Protein AF-A0A8T5NUW4-F1 (afdb_monomer_lite)

Foldseek 3Di:
DDDDDPDPPPVVVCCVQFNDFDFDQKDFQLQVSLQQDPPPPHGLPPCRSRRMDGDDPRKIFQLQVRQNQALAVPDPHGNPQCNRRRMDHDDPPKDFDPQCRLNQFNDPDSPTQGDPQVNRSRIDHPVPDPDPPVLDQQDDLLLLQLLQCLVVPQKDFLVSSCVSSVHDSVVSQVSLVVCVVSPQWDDPDPGMIGGDPVNSVVSVVVLVVLLVPQDPVLLLLLVVLVVPQKAALVVSCVVVVHPDSVVSVVSLVVCVVSVQWDQDPVNIIGGDPSVVVSNVD

pLDDT: mean 89.17, std 13.22, range [38.91, 98.12]

Secondary structure (DSSP, 8-state):
-------SSHHHHHHHHH-PPB--SEEE-TTTTTSSBSSTTSB-TTTTTSSEEE--SSEEE-TTTTT--BSSTT-SSBPTTTTTSSEEE--SSEEE-TTTTTSSBSSSSTTPPBPTTTTTSSEEESSS-SS----PPP-THHHHHHHHHHHTTSEEEHHHHHHHTT--HHHHHHHHHHHHHHTSEEE-SSSEEEE-HHHHHHHHHHHHHHHTT--HHHHHHHHHHHTTSEE-HHHHHHHHT-S-HHHHHHHHHHHHHTTSEEE-TTS-EEE-HHHHHHH--

Radius of gyration: 29.83 Å; chains: 1; bounding box: 65×56×80 Å

Sequence (281 aa):
MLKNSSDTGKGKVLEEVIGKIIREDFYNCGFCNGTGQRPLGSVCPVCKGKGQISINPPAVRCAFCKGRGEAQPRSLITCRVCKGKGVVSIIEPIKLCPECGGRGHISSGSESPPCKRCKGKGVVTAEEREDRRFIPDPSGSERDVAQVIYQLGVEASVAEISPRARMSTAYTEYVCKSMADKGYLEKVGRTIYALTPECEKAMEQKEIGDLERASPEEKEVLEIIRSSAEMTPKEIARRIGIRDVNYINKICKSMGKEDLVDVLLSGKIVITPKGEKALEK

Structure (mmCIF, N/CA/C/O backbone):
data_AF-A0A8T5NUW4-F1
#
_entry.id   AF-A0A8T5NUW4-F1
#
loop_
_atom_site.group_PDB
_atom_site.id
_atom_site.type_symbol
_atom_site.label_atom_id
_atom_site.label_alt_id
_atom_site.label_comp_id
_atom_site.label_asym_id
_atom_site.label_entity_id
_atom_site.label_seq_id
_atom_site.pdbx_PDB_ins_code
_atom_site.Cartn_x
_atom_site.Cartn_y
_atom_site.Cartn_z
_atom_site.occupancy
_atom_site.B_iso_or_equiv
_atom_site.auth_seq_id
_atom_site.auth_comp_id
_atom_site.auth_asym_id
_atom_site.auth_atom_id
_atom_site.pdbx_PDB_model_num
ATOM 1 N N . MET A 1 1 ? -10.116 -41.939 -21.614 1.00 42.50 1 MET A N 1
ATOM 2 C CA . MET A 1 1 ? -9.049 -41.029 -21.141 1.00 42.50 1 MET A CA 1
ATOM 3 C C . MET A 1 1 ? -8.709 -40.052 -22.260 1.00 42.50 1 MET A C 1
ATOM 5 O O . MET A 1 1 ? -7.968 -40.412 -23.163 1.00 42.50 1 MET A O 1
ATOM 9 N N . LEU A 1 2 ? -9.309 -38.860 -22.256 1.00 38.91 2 LEU A N 1
ATOM 10 C CA . LEU A 1 2 ? -9.044 -37.806 -23.243 1.00 38.91 2 LEU A CA 1
ATOM 11 C C . LEU A 1 2 ? -8.044 -36.819 -22.628 1.00 38.91 2 LEU A C 1
ATOM 13 O O . LEU A 1 2 ? -8.331 -36.214 -21.599 1.00 38.91 2 LEU A O 1
ATOM 17 N N . LYS A 1 3 ? -6.846 -36.714 -23.212 1.00 43.12 3 LYS A N 1
ATOM 18 C CA . LYS A 1 3 ? -5.817 -35.750 -22.801 1.00 43.12 3 LYS A CA 1
ATOM 19 C C . LYS A 1 3 ? -6.077 -34.413 -23.500 1.00 43.12 3 LYS A C 1
ATOM 21 O O . LYS A 1 3 ? -5.955 -34.317 -24.721 1.00 43.12 3 LYS A O 1
ATOM 26 N N . ASN A 1 4 ? -6.418 -33.397 -22.711 1.00 39.19 4 ASN A N 1
ATOM 27 C CA . ASN A 1 4 ? -6.554 -32.011 -23.152 1.00 39.19 4 ASN A CA 1
ATOM 28 C C . ASN A 1 4 ? -5.212 -31.488 -23.681 1.00 39.19 4 ASN A C 1
ATOM 30 O O . ASN A 1 4 ? -4.222 -31.440 -22.955 1.00 39.19 4 ASN A O 1
ATOM 34 N N . SER A 1 5 ? -5.203 -31.108 -24.956 1.00 44.72 5 SER A N 1
ATOM 35 C CA . SER A 1 5 ? -4.051 -30.576 -25.684 1.00 44.72 5 SER A CA 1
ATOM 36 C C . SER A 1 5 ? -4.415 -29.180 -26.185 1.00 44.72 5 SER A C 1
ATOM 38 O O . SER A 1 5 ? -4.883 -29.030 -27.309 1.00 44.72 5 SER A O 1
ATOM 40 N N . SER A 1 6 ? -4.287 -28.155 -25.342 1.00 41.81 6 SER A N 1
ATOM 41 C CA . SER A 1 6 ? -4.676 -26.792 -25.728 1.00 41.81 6 SER A CA 1
ATOM 42 C C . SER A 1 6 ? -3.914 -25.711 -24.960 1.00 41.81 6 SER A C 1
ATOM 44 O O . SER A 1 6 ? -4.537 -24.863 -24.330 1.00 41.81 6 SER A O 1
ATOM 46 N N . ASP A 1 7 ? -2.575 -25.724 -24.996 1.00 48.50 7 ASP A N 1
ATOM 47 C CA . ASP A 1 7 ? -1.798 -24.580 -24.474 1.00 48.50 7 ASP A CA 1
ATOM 48 C C . ASP A 1 7 ? -0.443 -24.312 -25.167 1.00 48.50 7 ASP A C 1
ATOM 50 O O . ASP A 1 7 ? 0.439 -23.649 -24.633 1.00 48.50 7 ASP A O 1
ATOM 54 N N . THR A 1 8 ? -0.242 -24.792 -26.399 1.00 48.47 8 THR A N 1
ATOM 55 C CA . THR A 1 8 ? 1.025 -24.604 -27.145 1.00 48.47 8 THR A CA 1
ATOM 56 C C . THR A 1 8 ? 1.046 -23.383 -28.075 1.00 48.47 8 THR A C 1
ATOM 58 O O . THR A 1 8 ? 2.072 -23.096 -28.690 1.00 48.47 8 THR A O 1
ATOM 61 N N . GLY A 1 9 ? -0.054 -22.626 -28.177 1.00 49.62 9 GLY A N 1
ATOM 62 C CA . GLY A 1 9 ? -0.175 -21.495 -29.112 1.00 49.62 9 GLY A CA 1
ATOM 63 C C . GLY A 1 9 ? 0.298 -20.137 -28.576 1.00 49.62 9 GLY A C 1
ATOM 64 O O . GLY A 1 9 ? 0.780 -19.309 -29.345 1.00 49.62 9 GLY A O 1
ATOM 65 N N . LYS A 1 10 ? 0.195 -19.888 -27.263 1.00 51.62 10 LYS A N 1
ATOM 66 C CA . LYS A 1 10 ? 0.474 -18.558 -26.681 1.00 51.62 10 LYS A CA 1
ATOM 67 C C . LYS A 1 10 ? 1.966 -18.265 -26.485 1.00 51.62 10 LYS A C 1
ATOM 69 O O . LYS A 1 10 ? 2.364 -17.106 -26.561 1.00 51.62 10 LYS A O 1
ATOM 74 N N . GLY A 1 11 ? 2.795 -19.294 -26.287 1.00 51.88 11 GLY A N 1
ATOM 75 C CA . GLY A 1 11 ? 4.238 -19.133 -26.053 1.00 51.88 11 GLY A CA 1
ATOM 76 C C . GLY A 1 11 ? 5.003 -18.560 -27.253 1.00 51.88 11 GLY A C 1
ATOM 77 O O . GLY A 1 11 ? 5.848 -17.688 -27.077 1.00 51.88 11 GLY A O 1
ATOM 78 N N . LYS A 1 12 ? 4.653 -18.973 -28.480 1.00 55.59 12 LYS A N 1
ATOM 79 C CA . LYS A 1 12 ? 5.358 -18.542 -29.704 1.00 55.59 12 LYS A CA 1
ATOM 80 C C . LYS A 1 12 ? 5.162 -17.058 -30.030 1.00 55.59 12 LYS A C 1
ATOM 82 O O . LYS A 1 12 ? 6.108 -16.385 -30.421 1.00 55.59 12 LYS A O 1
ATOM 87 N N . VAL A 1 13 ? 3.960 -16.524 -29.803 1.00 57.78 13 VAL A N 1
ATOM 88 C CA . VAL A 1 13 ? 3.652 -15.103 -30.062 1.00 57.78 13 VAL A CA 1
ATOM 89 C C . VAL A 1 13 ? 4.417 -14.182 -29.101 1.00 57.78 13 VAL A C 1
ATOM 91 O O . VAL A 1 13 ? 4.823 -13.081 -29.470 1.00 57.78 13 VAL A O 1
ATOM 94 N N . LEU A 1 14 ? 4.645 -14.630 -27.862 1.00 57.91 14 LEU A N 1
ATOM 95 C CA . LEU A 1 14 ? 5.364 -13.851 -26.853 1.00 57.91 14 LEU A CA 1
ATOM 96 C C . LEU A 1 14 ? 6.851 -13.677 -27.219 1.00 57.91 14 LEU A C 1
ATOM 98 O O . LEU A 1 14 ? 7.393 -12.576 -27.090 1.00 57.91 14 LEU A O 1
ATOM 102 N N . GLU A 1 15 ? 7.486 -14.745 -27.712 1.00 60.69 15 GLU A N 1
ATOM 103 C CA . GLU A 1 15 ? 8.893 -14.735 -28.134 1.00 60.69 15 GLU A CA 1
ATOM 104 C C . GLU A 1 15 ? 9.138 -13.844 -29.357 1.00 60.69 15 GLU A C 1
ATOM 106 O O . GLU A 1 15 ? 10.151 -13.142 -29.404 1.00 60.69 15 GLU A O 1
ATOM 111 N N . GLU A 1 16 ? 8.210 -13.811 -30.316 1.00 59.31 16 GLU A N 1
ATOM 112 C CA . GLU A 1 16 ? 8.343 -12.982 -31.521 1.00 59.31 16 GLU A CA 1
ATOM 113 C C . GLU A 1 16 ? 8.216 -11.478 -31.229 1.00 59.31 16 GLU A C 1
ATOM 115 O O . GLU A 1 16 ? 8.922 -10.666 -31.830 1.00 59.31 16 GLU A O 1
ATOM 120 N N . VAL A 1 17 ? 7.350 -11.085 -30.286 1.00 60.62 17 VAL A N 1
ATOM 121 C CA . VAL A 1 17 ? 7.048 -9.664 -30.024 1.00 60.62 17 VAL A CA 1
ATOM 122 C C . VAL A 1 17 ? 8.026 -9.021 -29.033 1.00 60.62 17 VAL A C 1
ATOM 124 O O . VAL A 1 17 ? 8.407 -7.862 -29.208 1.00 60.62 17 VAL A O 1
ATOM 127 N N . ILE A 1 18 ? 8.440 -9.742 -27.988 1.00 63.38 18 ILE A N 1
ATOM 128 C CA . ILE A 1 18 ? 9.289 -9.199 -26.905 1.00 63.38 18 ILE A CA 1
ATOM 129 C C . ILE A 1 18 ? 10.759 -9.613 -27.074 1.00 63.38 18 ILE A C 1
ATOM 131 O O . ILE A 1 18 ? 11.667 -8.969 -26.536 1.00 63.38 18 ILE A O 1
ATOM 135 N N . GLY A 1 19 ? 11.012 -10.639 -27.889 1.00 67.25 19 GLY A N 1
ATOM 136 C CA . GLY A 1 19 ? 12.300 -11.305 -27.980 1.00 67.25 19 GLY A CA 1
ATOM 137 C C . GLY A 1 19 ? 12.499 -12.325 -26.858 1.00 67.25 19 GLY A C 1
ATOM 138 O O . GLY A 1 19 ? 11.815 -12.313 -25.835 1.00 67.25 19 GLY A O 1
ATOM 139 N N . LYS A 1 20 ? 13.479 -13.208 -27.063 1.00 81.00 20 LYS A N 1
ATOM 140 C CA . LYS A 1 20 ? 13.916 -14.225 -26.099 1.00 81.00 20 LYS A CA 1
ATOM 141 C C . LYS A 1 20 ? 14.257 -13.590 -24.742 1.00 81.00 20 LYS A C 1
ATOM 143 O O . LYS A 1 20 ? 14.943 -12.565 -24.702 1.00 81.00 20 LYS A O 1
ATOM 148 N N . ILE A 1 21 ? 13.806 -14.208 -23.647 1.00 90.25 21 ILE A N 1
ATOM 149 C CA . ILE A 1 21 ? 14.222 -13.837 -22.286 1.00 90.25 21 ILE A CA 1
ATOM 150 C C . ILE A 1 21 ? 15.725 -14.101 -22.161 1.00 90.25 21 ILE A C 1
ATOM 152 O O . ILE A 1 21 ? 16.205 -15.200 -22.437 1.00 90.25 21 ILE A O 1
ATOM 156 N N . ILE A 1 22 ? 16.455 -13.067 -21.767 1.00 93.62 22 ILE A N 1
ATOM 157 C CA . ILE A 1 22 ? 17.903 -13.058 -21.578 1.00 93.62 22 ILE A CA 1
ATOM 158 C C . ILE A 1 22 ? 18.162 -13.477 -20.133 1.00 93.62 22 ILE A C 1
ATOM 160 O O . ILE A 1 22 ? 17.622 -12.870 -19.200 1.00 93.62 22 ILE A O 1
ATOM 164 N N . ARG A 1 23 ? 18.954 -14.533 -19.958 1.00 95.25 23 ARG A N 1
ATOM 165 C CA . ARG A 1 23 ? 19.299 -15.105 -18.643 1.00 95.25 23 ARG A CA 1
ATOM 166 C C . ARG A 1 23 ? 20.776 -14.933 -18.297 1.00 95.25 23 ARG A C 1
ATOM 168 O O . ARG A 1 23 ? 21.205 -15.350 -17.232 1.00 95.25 23 ARG A O 1
ATOM 175 N N . GLU A 1 24 ? 21.535 -14.320 -19.193 1.00 94.50 24 GLU A N 1
ATOM 176 C CA . GLU A 1 24 ? 22.949 -14.032 -19.040 1.00 94.50 24 GLU A CA 1
ATOM 177 C C . GLU A 1 24 ? 23.175 -12.776 -18.179 1.00 94.50 24 GLU A C 1
ATOM 179 O O . GLU A 1 24 ? 22.419 -11.808 -18.267 1.00 94.50 24 GLU A O 1
ATOM 184 N N . ASP A 1 25 ? 24.259 -12.756 -17.401 1.00 96.38 25 ASP A N 1
ATOM 185 C CA . ASP A 1 25 ? 24.645 -11.600 -16.569 1.00 96.38 25 ASP A CA 1
ATOM 186 C C . ASP A 1 25 ? 25.256 -10.449 -17.380 1.00 96.38 25 ASP A C 1
ATOM 188 O O . ASP A 1 25 ? 25.367 -9.313 -16.906 1.00 96.38 25 ASP A O 1
ATOM 192 N N . PHE A 1 26 ? 25.662 -10.733 -18.619 1.00 96.62 26 PHE A N 1
ATOM 193 C CA . PHE A 1 26 ? 26.303 -9.783 -19.517 1.00 96.62 26 PHE A CA 1
ATOM 194 C C . PHE A 1 26 ? 25.550 -9.685 -20.836 1.00 96.62 26 PHE A C 1
ATOM 196 O O . PHE A 1 26 ? 25.143 -10.683 -21.427 1.00 96.62 26 PHE A O 1
ATOM 203 N N . TYR A 1 27 ? 25.405 -8.457 -21.325 1.00 96.50 27 TYR A N 1
ATOM 204 C CA . TYR A 1 27 ? 24.761 -8.178 -22.601 1.00 96.50 27 TYR A CA 1
ATOM 205 C C . TYR A 1 27 ? 25.563 -7.146 -23.391 1.00 96.50 27 TYR A C 1
ATOM 207 O O . TYR A 1 27 ? 26.166 -6.231 -22.821 1.00 96.50 27 TYR A O 1
ATOM 215 N N . ASN A 1 28 ? 25.563 -7.265 -24.719 1.00 97.75 28 ASN A N 1
ATOM 216 C CA . ASN A 1 28 ? 26.196 -6.271 -25.581 1.00 97.75 28 ASN A CA 1
ATOM 217 C C . ASN A 1 28 ? 25.492 -4.922 -25.407 1.00 97.75 28 ASN A C 1
ATOM 219 O O . ASN A 1 28 ? 24.270 -4.825 -25.500 1.00 97.75 28 ASN A O 1
ATOM 223 N N . CYS A 1 29 ? 26.257 -3.863 -25.155 1.00 97.94 29 CYS A N 1
ATOM 224 C CA . CYS A 1 29 ? 25.710 -2.532 -24.934 1.00 97.94 29 CYS A CA 1
ATOM 225 C C . CYS A 1 29 ? 24.895 -2.094 -26.155 1.00 97.94 29 CYS A C 1
ATOM 227 O O . CYS A 1 29 ? 25.469 -1.867 -27.219 1.00 97.94 29 CYS A O 1
ATOM 229 N N . GLY A 1 30 ? 23.576 -1.941 -25.999 1.00 96.62 30 GLY A N 1
ATOM 230 C CA . GLY A 1 30 ? 22.698 -1.553 -27.104 1.00 96.62 30 GLY A CA 1
ATOM 231 C C . GLY A 1 30 ? 23.094 -0.213 -27.721 1.00 96.62 30 GLY A C 1
ATOM 232 O O . GLY A 1 30 ? 23.079 -0.069 -28.935 1.00 96.62 30 GLY A O 1
ATOM 233 N N . PHE A 1 31 ? 23.537 0.750 -26.904 1.00 97.31 31 PHE A N 1
ATOM 234 C CA . PHE A 1 31 ? 23.911 2.071 -27.401 1.00 97.31 31 PHE A CA 1
ATOM 235 C C . PHE A 1 31 ? 25.109 2.025 -28.355 1.00 97.31 31 PHE A C 1
ATOM 237 O O . PHE A 1 31 ? 25.034 2.640 -29.403 1.00 97.31 31 PHE A O 1
ATOM 244 N N . CYS A 1 32 ? 26.192 1.296 -28.068 1.00 96.75 32 CYS A N 1
ATOM 245 C CA . CYS A 1 32 ? 27.331 1.176 -28.998 1.00 96.75 32 CYS A CA 1
ATOM 246 C C . CYS A 1 32 ? 27.323 -0.112 -29.833 1.00 96.75 32 CYS A C 1
ATOM 248 O O . CYS A 1 32 ? 28.278 -0.369 -30.553 1.00 96.75 32 CYS A O 1
ATOM 250 N N . ASN A 1 33 ? 26.274 -0.933 -29.742 1.00 95.44 33 ASN A N 1
ATOM 251 C CA . ASN A 1 33 ? 26.190 -2.252 -30.376 1.00 95.44 33 ASN A CA 1
ATOM 252 C C . ASN A 1 33 ? 27.415 -3.151 -30.112 1.00 95.44 33 ASN A C 1
ATOM 254 O O . ASN A 1 33 ? 27.831 -3.903 -30.987 1.00 95.44 33 ASN A O 1
ATOM 258 N N . GLY A 1 34 ? 28.021 -3.069 -28.926 1.00 96.81 34 GLY A N 1
ATOM 259 C CA . GLY A 1 34 ? 29.193 -3.886 -28.593 1.00 96.81 34 GLY A CA 1
ATOM 260 C C . GLY A 1 34 ? 30.556 -3.292 -28.957 1.00 96.81 34 GLY A C 1
ATOM 261 O O . GLY A 1 34 ? 31.562 -3.812 -28.491 1.00 96.81 34 GLY A O 1
ATOM 262 N N . THR A 1 35 ? 30.632 -2.192 -29.713 1.00 97.00 35 THR A N 1
ATOM 263 C CA . THR A 1 35 ? 31.927 -1.646 -30.179 1.00 97.00 35 THR A CA 1
ATOM 264 C C . THR A 1 35 ? 32.742 -0.960 -29.083 1.00 97.00 35 THR A C 1
ATOM 266 O O . THR A 1 35 ? 33.923 -0.682 -29.260 1.00 97.00 35 THR A O 1
ATOM 269 N N . GLY A 1 36 ? 32.099 -0.593 -27.971 1.00 97.12 36 GLY A N 1
ATOM 270 C CA . GLY A 1 36 ? 32.717 0.211 -26.917 1.00 97.12 36 GLY A CA 1
ATOM 271 C C . GLY A 1 36 ? 32.860 1.700 -27.256 1.00 97.12 36 GLY A C 1
ATOM 272 O O . GLY A 1 36 ? 33.174 2.482 -26.359 1.00 97.12 36 GLY A O 1
ATOM 273 N N . GLN A 1 37 ? 32.549 2.132 -28.482 1.00 96.69 37 GLN A N 1
ATOM 274 C CA . GLN A 1 37 ? 32.719 3.517 -28.935 1.00 96.69 37 GLN A CA 1
ATOM 275 C C . GLN A 1 37 ? 31.427 4.083 -29.532 1.00 96.69 37 GLN A C 1
ATOM 277 O O . GLN A 1 37 ? 30.808 3.436 -30.380 1.00 96.69 37 GLN A O 1
ATOM 282 N N . ARG A 1 38 ? 31.002 5.276 -29.087 1.00 91.44 38 ARG A N 1
ATOM 283 C CA . ARG A 1 38 ? 29.885 6.022 -29.701 1.00 91.44 38 ARG A CA 1
ATOM 284 C C . ARG A 1 38 ? 29.790 7.469 -29.180 1.00 91.44 38 ARG A C 1
ATOM 286 O O . ARG A 1 38 ? 29.523 7.612 -27.983 1.00 91.44 38 ARG A O 1
ATOM 293 N N . PRO A 1 39 ? 29.861 8.505 -30.051 1.00 88.38 39 PRO A N 1
ATOM 294 C CA . PRO A 1 39 ? 30.154 8.479 -31.502 1.00 88.38 39 PRO A CA 1
ATOM 295 C C . PRO A 1 39 ? 31.552 7.924 -31.844 1.00 88.38 39 PRO A C 1
ATOM 297 O O . PRO A 1 39 ? 32.346 7.655 -30.943 1.00 88.38 39 PRO A O 1
ATOM 300 N N . LEU A 1 40 ? 31.835 7.702 -33.136 1.00 88.94 40 LEU A N 1
ATOM 301 C CA . LEU A 1 40 ? 33.129 7.180 -33.605 1.00 88.94 40 LEU A CA 1
ATOM 302 C C . LEU A 1 40 ? 34.293 8.006 -33.037 1.00 88.94 40 LEU A C 1
ATOM 304 O O . LEU A 1 40 ? 34.234 9.233 -33.034 1.00 88.94 40 LEU A O 1
ATOM 308 N N . GLY A 1 41 ? 35.325 7.324 -32.534 1.00 91.75 41 GLY A N 1
ATOM 309 C CA . GLY A 1 41 ? 36.491 7.967 -31.921 1.00 91.75 41 GLY A CA 1
ATOM 310 C C . GLY A 1 41 ? 36.299 8.423 -30.469 1.00 91.75 41 GLY A C 1
ATOM 311 O O . GLY A 1 41 ? 37.234 8.953 -29.879 1.00 91.75 41 GLY A O 1
ATOM 312 N N . SER A 1 42 ? 35.129 8.196 -29.862 1.00 96.06 42 SER A N 1
ATOM 313 C CA . SER A 1 42 ? 34.877 8.513 -28.450 1.00 96.06 42 SER A CA 1
ATOM 314 C C . SER A 1 42 ? 34.400 7.295 -27.659 1.00 96.06 42 SER A C 1
ATOM 316 O O . SER A 1 42 ? 33.677 6.433 -28.167 1.00 96.06 42 SER A O 1
ATOM 318 N N . VAL A 1 43 ? 34.804 7.222 -26.389 1.00 97.75 43 VAL A N 1
ATOM 319 C CA . VAL A 1 43 ? 34.429 6.133 -25.480 1.00 97.75 43 VAL A CA 1
ATOM 320 C C . VAL A 1 43 ? 32.920 6.161 -25.238 1.00 97.75 43 VAL A C 1
ATOM 322 O O . VAL A 1 43 ? 32.358 7.192 -24.876 1.00 97.75 43 VAL A O 1
ATOM 325 N N . CYS A 1 44 ? 32.250 5.018 -25.405 1.00 97.75 44 CYS A N 1
ATOM 326 C CA . CYS A 1 44 ? 30.808 4.930 -25.196 1.00 97.75 44 CYS A CA 1
ATOM 327 C C . CYS A 1 44 ? 30.449 5.291 -23.740 1.00 97.75 44 CYS A C 1
ATOM 329 O O . CYS A 1 44 ? 30.927 4.616 -22.822 1.00 97.75 44 CYS A O 1
ATOM 331 N N . PRO A 1 45 ? 29.548 6.264 -23.502 1.00 97.19 45 PRO A N 1
ATOM 332 C CA . PRO A 1 45 ? 29.230 6.730 -22.150 1.00 97.19 45 PRO A CA 1
ATOM 333 C C . PRO A 1 45 ? 28.486 5.688 -21.300 1.00 97.19 45 PRO A C 1
ATOM 335 O O . PRO A 1 45 ? 28.487 5.768 -20.076 1.00 97.19 45 PRO A O 1
ATOM 338 N N . VAL A 1 46 ? 27.852 4.695 -21.934 1.00 97.38 46 VAL A N 1
ATOM 339 C CA . VAL A 1 46 ? 27.016 3.691 -21.257 1.00 97.38 46 VAL A CA 1
ATOM 340 C C . VAL A 1 46 ? 27.859 2.534 -20.723 1.00 97.38 46 VAL A C 1
ATOM 342 O O . VAL A 1 46 ? 27.769 2.193 -19.547 1.00 97.38 46 VAL A O 1
ATOM 345 N N . CYS A 1 47 ? 28.689 1.927 -21.576 1.00 97.88 47 CYS A N 1
ATOM 346 C CA . CYS A 1 47 ? 29.542 0.794 -21.199 1.00 97.88 47 CYS A CA 1
ATOM 347 C C . CYS A 1 47 ? 30.975 1.203 -20.834 1.00 97.88 47 CYS A C 1
ATOM 349 O O . CYS A 1 47 ? 31.785 0.338 -20.510 1.00 97.88 47 CYS A O 1
ATOM 351 N N . LYS A 1 48 ? 31.310 2.498 -20.928 1.00 97.38 48 LYS A N 1
ATOM 352 C CA . LYS A 1 48 ? 32.642 3.051 -20.640 1.00 97.38 48 LYS A CA 1
ATOM 353 C C . LYS A 1 48 ? 33.763 2.335 -21.408 1.00 97.38 48 LYS A C 1
ATOM 355 O O . LYS A 1 48 ? 34.765 1.945 -20.825 1.00 97.38 48 LYS A O 1
ATOM 360 N N . GLY A 1 49 ? 33.562 2.084 -22.704 1.00 97.19 49 GLY A N 1
ATOM 361 C CA . GLY A 1 49 ? 34.575 1.435 -23.552 1.00 97.19 49 GLY A CA 1
ATOM 362 C C . GLY A 1 49 ? 34.529 -0.093 -23.597 1.00 97.19 49 GLY A C 1
ATOM 363 O O . GLY A 1 49 ? 35.051 -0.675 -24.536 1.00 97.19 49 GLY A O 1
ATOM 364 N N . LYS A 1 50 ? 33.847 -0.756 -22.655 1.00 97.56 50 LYS A N 1
ATOM 365 C CA . LYS A 1 50 ? 33.873 -2.228 -22.543 1.00 97.56 50 LYS A CA 1
ATOM 366 C C . LYS A 1 50 ? 33.136 -2.989 -23.651 1.00 97.56 50 LYS A C 1
ATOM 368 O O . LYS A 1 50 ? 33.274 -4.199 -23.745 1.00 97.56 50 LYS A O 1
ATOM 373 N N . GLY A 1 51 ? 32.258 -2.330 -24.407 1.00 97.19 51 GLY A N 1
ATOM 374 C CA . GLY A 1 51 ? 31.354 -2.977 -25.368 1.00 97.19 51 GLY A CA 1
ATOM 375 C C . GLY A 1 51 ? 30.195 -3.753 -24.725 1.00 97.19 51 GLY A C 1
ATOM 376 O O . GLY A 1 51 ? 29.103 -3.800 -25.283 1.00 97.19 51 GLY A O 1
ATOM 377 N N . GLN A 1 52 ? 30.365 -4.269 -23.511 1.00 97.81 52 GLN A N 1
ATOM 378 C CA . GLN A 1 52 ? 29.348 -5.021 -22.774 1.00 97.81 52 GLN A CA 1
ATOM 379 C C . GLN A 1 52 ? 28.919 -4.316 -21.484 1.00 97.81 52 GLN A C 1
ATOM 381 O O . GLN A 1 52 ? 29.623 -3.458 -20.944 1.00 97.81 52 GLN A O 1
ATOM 386 N N . ILE A 1 53 ? 27.733 -4.673 -21.000 1.00 97.31 53 ILE A N 1
ATOM 387 C CA . ILE A 1 53 ? 27.144 -4.188 -19.751 1.00 97.31 53 ILE A CA 1
ATOM 388 C C . ILE A 1 53 ? 26.732 -5.368 -18.873 1.00 97.31 53 ILE A C 1
ATOM 390 O O . ILE A 1 53 ? 26.301 -6.397 -19.383 1.00 97.31 53 ILE A O 1
ATOM 394 N N . SER A 1 54 ? 26.824 -5.187 -17.556 1.00 97.25 54 SER A N 1
ATOM 395 C CA . SER A 1 54 ? 26.244 -6.121 -16.591 1.00 97.25 54 SER A CA 1
ATOM 396 C C . SER A 1 54 ? 24.749 -5.832 -16.409 1.00 97.25 54 SER A C 1
ATOM 398 O O . SER A 1 54 ? 24.319 -4.664 -16.348 1.00 97.25 54 SER A O 1
ATOM 400 N N . ILE A 1 55 ? 23.958 -6.898 -16.380 1.00 95.88 55 ILE A N 1
ATOM 401 C CA . ILE A 1 55 ? 22.507 -6.887 -16.218 1.00 95.88 55 ILE A CA 1
ATOM 402 C C . ILE A 1 55 ? 22.099 -7.867 -15.120 1.00 95.88 55 ILE A C 1
ATOM 404 O O . ILE A 1 55 ? 22.810 -8.821 -14.844 1.00 95.88 55 ILE A O 1
ATOM 408 N N . ASN A 1 56 ? 20.938 -7.621 -14.512 1.00 95.19 56 ASN A N 1
ATOM 409 C CA . ASN A 1 56 ? 20.341 -8.551 -13.558 1.00 95.19 56 ASN A CA 1
ATOM 410 C C . ASN A 1 56 ? 19.321 -9.405 -14.323 1.00 95.19 56 ASN A C 1
ATOM 412 O O . ASN A 1 56 ? 18.284 -8.846 -14.715 1.00 95.19 56 ASN A O 1
ATOM 416 N N . PRO A 1 57 ? 19.601 -10.688 -14.602 1.00 92.75 57 PRO A N 1
ATOM 417 C CA . PRO A 1 57 ? 18.624 -11.579 -15.211 1.00 92.75 57 PRO A CA 1
ATOM 418 C C . PRO A 1 57 ? 17.473 -11.897 -14.227 1.00 92.75 57 PRO A C 1
ATOM 420 O O . PRO A 1 57 ? 17.679 -11.846 -13.014 1.00 92.75 57 PRO A O 1
ATOM 423 N N . PRO A 1 58 ? 16.261 -12.218 -14.720 1.00 94.81 58 PRO A N 1
ATOM 424 C CA . PRO A 1 58 ? 15.879 -12.275 -16.130 1.00 94.81 58 PRO A CA 1
ATOM 425 C C . PRO A 1 58 ? 15.695 -10.874 -16.741 1.00 94.81 58 PRO A C 1
ATOM 427 O O . PRO A 1 58 ? 15.220 -9.931 -16.103 1.00 94.81 58 PRO A O 1
ATOM 430 N N . ALA A 1 59 ? 16.067 -10.723 -18.011 1.00 95.38 59 ALA A N 1
ATOM 431 C CA . ALA A 1 59 ? 15.946 -9.467 -18.745 1.00 95.38 59 ALA A CA 1
ATOM 432 C C . ALA A 1 59 ? 15.298 -9.669 -20.117 1.00 95.38 59 ALA A C 1
ATOM 434 O O . ALA A 1 59 ? 15.344 -10.746 -20.701 1.00 95.38 59 ALA A O 1
ATOM 435 N N . VAL A 1 60 ? 14.704 -8.608 -20.657 1.00 95.25 60 VAL A N 1
ATOM 436 C CA . VAL A 1 60 ? 14.132 -8.598 -22.011 1.00 95.25 60 VAL A CA 1
ATOM 437 C C . VAL A 1 60 ? 14.688 -7.440 -22.817 1.00 95.25 60 VAL A C 1
ATOM 439 O O . VAL A 1 60 ? 15.161 -6.435 -22.271 1.00 95.25 60 VAL A O 1
ATOM 442 N N . ARG A 1 61 ? 14.608 -7.555 -24.144 1.00 95.69 61 ARG A N 1
ATOM 443 C CA . ARG A 1 61 ? 14.910 -6.431 -25.031 1.00 95.69 61 ARG A CA 1
ATOM 444 C C . ARG A 1 61 ? 13.953 -5.281 -24.737 1.00 95.69 61 ARG A C 1
ATOM 446 O O . ARG A 1 61 ? 12.755 -5.467 -24.550 1.00 95.69 61 ARG A O 1
ATOM 453 N N . CYS A 1 62 ? 14.489 -4.066 -24.688 1.00 95.62 62 CYS A N 1
ATOM 454 C CA . CYS A 1 62 ? 13.683 -2.874 -24.461 1.00 95.62 62 CYS A CA 1
ATOM 455 C C . CYS A 1 62 ? 12.724 -2.682 -25.642 1.00 95.62 62 CYS A C 1
ATOM 457 O O . CYS A 1 62 ? 13.172 -2.302 -26.726 1.00 95.62 62 CYS A O 1
ATOM 459 N N . ALA A 1 63 ? 11.426 -2.913 -25.434 1.00 94.56 63 ALA A N 1
ATOM 460 C CA . ALA A 1 63 ? 10.419 -2.778 -26.484 1.00 94.56 63 ALA A CA 1
ATOM 461 C C . ALA A 1 63 ? 10.364 -1.357 -27.065 1.00 94.56 63 ALA A C 1
ATOM 463 O O . ALA A 1 63 ? 10.266 -1.183 -28.278 1.00 94.56 63 ALA A O 1
ATOM 464 N N . PHE A 1 64 ? 10.531 -0.338 -26.212 1.00 93.81 64 PHE A N 1
ATOM 465 C CA . PHE A 1 64 ? 10.478 1.066 -26.620 1.00 93.81 64 PHE A CA 1
ATOM 466 C C . PHE A 1 64 ? 11.521 1.432 -27.692 1.00 93.81 64 PHE A C 1
ATOM 468 O O . PHE A 1 64 ? 11.175 2.009 -28.720 1.00 93.81 64 PHE A O 1
ATOM 475 N N . CYS A 1 65 ? 12.797 1.076 -27.489 1.00 94.25 65 CYS A N 1
ATOM 476 C CA . CYS A 1 65 ? 13.870 1.344 -28.462 1.00 94.25 65 CYS A CA 1
ATOM 477 C C . CYS A 1 65 ? 14.227 0.133 -29.336 1.00 94.25 65 CYS A C 1
ATOM 479 O O . CYS A 1 65 ? 15.173 0.205 -30.123 1.00 94.25 65 CYS A O 1
ATOM 481 N N . LYS A 1 66 ? 13.497 -0.980 -29.197 1.00 93.38 66 LYS A N 1
ATOM 482 C CA . LYS A 1 66 ? 13.740 -2.265 -29.871 1.00 93.38 66 LYS A CA 1
ATOM 483 C C . LYS A 1 66 ? 15.187 -2.758 -29.735 1.00 93.38 66 LYS A C 1
ATOM 485 O O . LYS A 1 66 ? 15.780 -3.233 -30.698 1.00 93.38 66 LYS A O 1
ATOM 490 N N . GLY A 1 67 ? 15.791 -2.582 -28.562 1.00 94.50 67 GLY A N 1
ATOM 491 C CA . GLY A 1 67 ? 17.167 -3.023 -28.305 1.00 94.50 67 GLY A CA 1
ATOM 492 C C . GLY A 1 67 ? 18.283 -2.033 -28.650 1.00 94.50 67 GLY A C 1
ATOM 493 O O . GLY A 1 67 ? 19.403 -2.225 -28.186 1.00 94.50 67 GLY A O 1
ATOM 494 N N . ARG A 1 68 ? 18.009 -0.945 -29.382 1.00 94.88 68 ARG A N 1
ATOM 495 C CA . ARG A 1 68 ? 19.061 -0.033 -29.884 1.00 94.88 68 ARG A CA 1
ATOM 496 C C . ARG A 1 68 ? 19.727 0.841 -28.820 1.00 94.88 68 ARG A C 1
ATOM 498 O O . ARG A 1 68 ? 20.701 1.524 -29.096 1.00 94.88 68 ARG A O 1
ATOM 505 N N . GLY A 1 69 ? 19.154 0.933 -27.623 1.00 95.94 69 GLY A N 1
ATOM 506 C CA . GLY A 1 69 ? 19.689 1.784 -26.555 1.00 95.94 69 GLY A CA 1
ATOM 507 C C . GLY A 1 69 ? 19.585 3.299 -26.797 1.00 95.94 69 GLY A C 1
ATOM 508 O O . GLY A 1 69 ? 19.857 4.064 -25.881 1.00 95.94 69 GLY A O 1
ATOM 509 N N . GLU A 1 70 ? 19.141 3.764 -27.959 1.00 95.06 70 GLU A N 1
ATOM 510 C CA . GLU A 1 70 ? 18.993 5.184 -28.323 1.00 95.06 70 GLU A CA 1
ATOM 511 C C . GLU A 1 70 ? 17.529 5.654 -28.261 1.00 95.06 70 GLU A C 1
ATOM 513 O O . GLU A 1 70 ? 16.599 4.852 -28.390 1.00 95.06 70 GLU A O 1
ATOM 518 N N . ALA A 1 71 ? 17.314 6.951 -28.030 1.00 91.75 71 ALA A N 1
ATOM 519 C CA . ALA A 1 71 ? 15.977 7.544 -27.981 1.00 91.75 71 ALA A CA 1
ATOM 520 C C . ALA A 1 71 ? 15.313 7.576 -29.366 1.00 91.75 71 ALA A C 1
ATOM 522 O O . ALA A 1 71 ? 14.116 7.330 -29.475 1.00 91.75 71 ALA A O 1
ATOM 523 N N . GLN A 1 72 ? 16.098 7.827 -30.414 1.00 89.50 72 GLN A N 1
ATOM 524 C CA . GLN A 1 72 ? 15.656 7.840 -31.807 1.00 89.50 72 GLN A CA 1
ATOM 525 C C . GLN A 1 72 ? 16.718 7.166 -32.684 1.00 89.50 72 GLN A C 1
ATOM 527 O O . GLN A 1 72 ? 17.893 7.186 -32.314 1.00 89.50 72 GLN A O 1
ATOM 532 N N . PRO A 1 73 ? 16.331 6.572 -33.828 1.00 88.25 73 PRO A N 1
ATOM 533 C CA . PRO A 1 73 ? 17.276 5.999 -34.779 1.00 88.25 73 PRO A CA 1
ATOM 534 C C . PRO A 1 73 ? 18.443 6.943 -35.083 1.00 88.25 73 PRO A C 1
ATOM 536 O O . PRO A 1 73 ? 18.215 8.069 -35.516 1.00 88.25 73 PRO A O 1
ATOM 539 N N . ARG A 1 74 ? 19.680 6.473 -34.876 1.00 86.62 74 ARG A N 1
ATOM 540 C CA . ARG A 1 74 ? 20.928 7.225 -35.128 1.00 86.62 74 ARG A CA 1
ATOM 541 C C . ARG A 1 74 ? 21.149 8.454 -34.235 1.00 86.62 74 ARG A C 1
ATOM 543 O O . ARG A 1 74 ? 22.087 9.207 -34.486 1.00 86.62 74 ARG A O 1
ATOM 550 N N . SER A 1 75 ? 20.357 8.659 -33.183 1.00 91.38 75 SER A N 1
ATOM 551 C CA . SER A 1 75 ? 20.603 9.764 -32.256 1.00 91.38 75 SER A CA 1
ATOM 552 C C . SER A 1 75 ? 21.736 9.439 -31.275 1.00 91.38 75 SER A C 1
ATOM 554 O O . SER A 1 75 ? 22.015 8.280 -30.958 1.00 91.38 75 SER A O 1
ATOM 556 N N . LEU A 1 76 ? 22.407 10.480 -30.776 1.00 94.06 76 LEU A N 1
ATOM 557 C CA . LEU A 1 76 ? 23.392 10.366 -29.690 1.00 94.06 76 LEU A CA 1
ATOM 558 C C . LEU A 1 76 ? 22.739 10.446 -28.300 1.00 94.06 76 LEU A C 1
ATOM 560 O O . LEU A 1 76 ? 23.426 10.523 -27.285 1.00 94.06 76 LEU A O 1
ATOM 564 N N . ILE A 1 77 ? 21.406 10.417 -28.241 1.00 95.19 77 ILE A N 1
ATOM 565 C CA . ILE A 1 77 ? 20.640 10.507 -27.001 1.00 95.19 77 ILE A CA 1
ATOM 566 C C . ILE A 1 77 ? 20.272 9.092 -26.567 1.00 95.19 77 ILE A C 1
ATOM 568 O O . ILE A 1 77 ? 19.695 8.318 -27.333 1.00 95.19 77 ILE A O 1
ATOM 572 N N . THR A 1 78 ? 20.578 8.741 -25.321 1.00 96.94 78 THR A N 1
ATOM 573 C CA . THR A 1 78 ? 20.238 7.422 -24.781 1.00 96.94 78 THR A CA 1
ATOM 574 C C . THR A 1 78 ? 18.727 7.265 -24.604 1.00 96.94 78 THR A C 1
ATOM 576 O O . THR A 1 78 ? 17.991 8.203 -24.294 1.00 96.94 78 THR A O 1
ATOM 579 N N . CYS A 1 79 ? 18.235 6.045 -24.804 1.00 96.56 79 CYS A N 1
ATOM 580 C CA . CYS A 1 79 ? 16.840 5.703 -24.575 1.00 96.56 79 CYS A CA 1
ATOM 581 C C . CYS A 1 79 ? 16.483 5.953 -23.107 1.00 96.56 79 CYS A C 1
ATOM 583 O O . CYS A 1 79 ? 17.114 5.391 -22.215 1.00 96.56 79 CYS A O 1
ATOM 585 N N . ARG A 1 80 ? 15.425 6.728 -22.849 1.00 95.81 80 ARG A N 1
ATOM 586 C CA . ARG A 1 80 ? 14.993 7.082 -21.485 1.00 95.81 80 ARG A CA 1
ATOM 587 C C . ARG A 1 80 ? 14.544 5.876 -20.647 1.00 95.81 80 ARG A C 1
ATOM 589 O O . ARG A 1 80 ? 14.617 5.930 -19.426 1.00 95.81 80 ARG A O 1
ATOM 596 N N . VAL A 1 81 ? 14.114 4.789 -21.296 1.00 96.19 81 VAL A N 1
ATOM 597 C CA . VAL A 1 81 ? 13.627 3.566 -20.635 1.00 96.19 81 VAL A CA 1
ATOM 598 C C . VAL A 1 81 ? 14.789 2.684 -20.177 1.00 96.19 81 VAL A C 1
ATOM 600 O O . VAL A 1 81 ? 14.941 2.418 -18.990 1.00 96.19 81 VAL A O 1
ATOM 603 N N . CYS A 1 82 ? 15.640 2.244 -21.109 1.00 96.94 82 CYS A N 1
ATOM 604 C CA . CYS A 1 82 ? 16.752 1.339 -20.799 1.00 96.94 82 CYS A CA 1
ATOM 605 C C . CYS A 1 82 ? 18.073 2.064 -20.498 1.00 96.94 82 CYS A C 1
ATOM 607 O O . CYS A 1 82 ? 19.086 1.408 -20.273 1.00 96.94 82 CYS A O 1
ATOM 609 N N . LYS A 1 83 ? 18.103 3.401 -20.560 1.00 97.12 83 LYS A N 1
ATOM 610 C CA . LYS A 1 83 ? 19.286 4.248 -20.317 1.00 97.12 83 LYS A CA 1
ATOM 611 C C . LYS A 1 83 ? 20.511 3.843 -21.146 1.00 97.12 83 LYS A C 1
ATOM 613 O O . LYS A 1 83 ? 21.612 3.730 -20.620 1.00 97.12 83 LYS A O 1
ATOM 618 N N . GLY A 1 84 ? 20.325 3.543 -22.433 1.00 96.69 84 GLY A N 1
ATOM 619 C CA . GLY A 1 84 ? 21.435 3.101 -23.291 1.00 96.69 84 GLY A CA 1
ATOM 620 C C . GLY A 1 84 ? 21.681 1.594 -23.337 1.00 96.69 84 GLY A C 1
ATOM 621 O O . GLY A 1 84 ? 22.310 1.108 -24.271 1.00 96.69 84 GLY A O 1
ATOM 622 N N . LYS A 1 85 ? 21.158 0.823 -22.380 1.00 97.62 85 LYS A N 1
ATOM 623 C CA . LYS A 1 85 ? 21.490 -0.604 -22.262 1.00 97.62 85 LYS A CA 1
ATOM 624 C C . LYS A 1 85 ? 20.982 -1.470 -23.418 1.00 97.62 85 LYS A C 1
ATOM 626 O O . LYS A 1 85 ? 21.621 -2.448 -23.775 1.00 97.62 85 LYS A O 1
ATOM 631 N N . GLY A 1 86 ? 19.829 -1.121 -23.988 1.00 96.38 86 GLY A N 1
ATOM 632 C CA . GLY A 1 86 ? 19.114 -1.930 -24.983 1.00 96.38 86 GLY A CA 1
ATOM 633 C C . GLY A 1 86 ? 18.224 -3.018 -24.369 1.00 96.38 86 GLY A C 1
ATOM 634 O O . GLY A 1 86 ? 17.290 -3.487 -25.009 1.00 96.38 86 GLY A O 1
ATOM 635 N N . VAL A 1 87 ? 18.432 -3.359 -23.102 1.00 96.69 87 VAL A N 1
ATOM 636 C CA . VAL A 1 87 ? 17.665 -4.372 -22.364 1.00 96.69 87 VAL A CA 1
ATOM 637 C C . VAL A 1 87 ? 17.173 -3.818 -21.032 1.00 96.69 87 VAL A C 1
ATOM 639 O O . VAL A 1 87 ? 17.708 -2.823 -20.529 1.00 96.69 87 VAL A O 1
ATOM 642 N N . VAL A 1 88 ? 16.130 -4.436 -20.480 1.00 96.00 88 VAL A N 1
ATOM 643 C CA . VAL A 1 88 ? 15.529 -4.068 -19.195 1.00 96.00 88 VAL A CA 1
ATOM 644 C C . VAL A 1 88 ? 15.265 -5.330 -18.378 1.00 96.00 88 VAL A C 1
ATOM 646 O O . VAL A 1 88 ? 14.671 -6.277 -18.887 1.00 96.00 88 VAL A O 1
ATOM 649 N N . SER A 1 89 ? 15.675 -5.324 -17.111 1.00 95.19 89 SER A N 1
ATOM 650 C CA . SER A 1 89 ? 15.386 -6.408 -16.169 1.00 95.19 89 SER A CA 1
ATOM 651 C C . SER A 1 89 ? 13.891 -6.490 -15.837 1.00 95.19 89 SER A C 1
ATOM 653 O O . SER A 1 89 ? 13.181 -5.470 -15.732 1.00 95.19 89 SER A O 1
ATOM 655 N N . ILE A 1 90 ? 13.418 -7.719 -15.683 1.00 93.69 90 ILE A N 1
ATOM 656 C CA . ILE A 1 90 ? 12.024 -8.082 -15.424 1.00 93.69 90 ILE A CA 1
ATOM 657 C C . ILE A 1 90 ? 11.944 -9.095 -14.280 1.00 93.69 90 ILE A C 1
ATOM 659 O O . ILE A 1 90 ? 12.957 -9.613 -13.828 1.00 93.69 90 ILE A O 1
ATOM 663 N N . ILE A 1 91 ? 10.726 -9.345 -13.812 1.00 91.12 91 ILE A N 1
ATOM 664 C CA . ILE A 1 91 ? 10.414 -10.377 -12.824 1.00 91.12 91 ILE A CA 1
ATOM 665 C C . ILE A 1 91 ? 9.441 -11.333 -13.513 1.00 91.12 91 ILE A C 1
ATOM 667 O O . ILE A 1 91 ? 8.452 -10.885 -14.093 1.00 91.12 91 ILE A O 1
ATOM 671 N N . GLU A 1 92 ? 9.763 -12.622 -13.531 1.00 88.75 92 GLU A N 1
ATOM 672 C CA . GLU A 1 92 ? 8.870 -13.665 -14.045 1.00 88.75 92 GLU A CA 1
ATOM 673 C C . GLU A 1 92 ? 7.838 -14.056 -12.968 1.00 88.75 92 GLU A C 1
ATOM 675 O O . GLU A 1 92 ? 8.146 -13.925 -11.785 1.00 88.75 92 GLU A O 1
ATOM 680 N N . PRO A 1 93 ? 6.639 -14.546 -13.344 1.00 90.06 93 PRO A N 1
ATOM 681 C CA . PRO A 1 93 ? 6.131 -14.721 -14.711 1.00 90.06 93 PRO A CA 1
ATOM 682 C C . PRO A 1 93 ? 5.808 -13.383 -15.396 1.00 90.06 93 PRO A C 1
ATOM 684 O O . PRO A 1 93 ? 5.539 -12.390 -14.728 1.00 90.06 93 PRO A O 1
ATOM 687 N N . ILE A 1 94 ? 5.817 -13.336 -16.733 1.00 89.94 94 ILE A N 1
ATOM 688 C CA . ILE A 1 94 ? 5.505 -12.126 -17.520 1.00 89.94 94 ILE A CA 1
ATOM 689 C C . ILE A 1 94 ? 4.362 -12.357 -18.508 1.00 89.94 94 ILE A C 1
ATOM 691 O O . ILE A 1 94 ? 4.173 -13.457 -19.019 1.00 89.94 94 ILE A O 1
ATOM 695 N N . LYS A 1 95 ? 3.632 -11.286 -18.826 1.00 90.94 95 LYS A N 1
ATOM 696 C CA . LYS A 1 95 ? 2.632 -11.230 -19.899 1.00 90.94 95 LYS A CA 1
ATOM 697 C C . LYS A 1 95 ? 2.841 -9.986 -20.763 1.00 90.94 95 LYS A C 1
ATOM 699 O O . LYS A 1 95 ? 3.418 -8.986 -20.323 1.00 90.94 95 LYS A O 1
ATOM 704 N N . LEU A 1 96 ? 2.364 -10.035 -22.007 1.00 91.62 96 LEU A N 1
ATOM 705 C CA . LEU A 1 96 ? 2.331 -8.860 -22.880 1.00 91.62 96 LEU A CA 1
ATOM 706 C C . LEU A 1 96 ? 1.542 -7.741 -22.198 1.00 91.62 96 LEU A C 1
ATOM 708 O O . LEU A 1 96 ? 0.476 -7.972 -21.628 1.00 91.62 96 LEU A O 1
ATOM 712 N N . CYS A 1 97 ? 2.061 -6.516 -22.254 1.00 91.12 97 CYS A N 1
ATOM 713 C CA . CYS A 1 97 ? 1.341 -5.371 -21.719 1.00 91.12 97 CYS A CA 1
ATOM 714 C C . CYS A 1 97 ? 0.052 -5.159 -22.533 1.00 91.12 97 CYS A C 1
ATOM 716 O O . CYS A 1 97 ? 0.159 -4.843 -23.722 1.00 91.12 97 CYS A O 1
ATOM 718 N N . PRO A 1 98 ? -1.142 -5.269 -21.920 1.00 89.75 98 PRO A N 1
ATOM 719 C CA . PRO A 1 98 ? -2.406 -5.205 -22.653 1.00 89.75 98 PRO A CA 1
ATOM 720 C C . PRO A 1 98 ? -2.672 -3.815 -23.245 1.00 89.75 98 PRO A C 1
ATOM 722 O O . PRO A 1 98 ? -3.323 -3.705 -24.272 1.00 89.75 98 PRO A O 1
ATOM 725 N N . GLU A 1 99 ? -2.121 -2.752 -22.648 1.00 90.25 99 GLU A N 1
ATOM 726 C CA . GLU A 1 99 ? -2.316 -1.381 -23.142 1.00 90.25 99 GLU A CA 1
ATOM 727 C C . GLU A 1 99 ? -1.541 -1.082 -24.426 1.00 90.25 99 GLU A C 1
ATOM 729 O O . GLU A 1 99 ? -2.031 -0.376 -25.299 1.00 90.25 99 GLU A O 1
ATOM 734 N N . CYS A 1 100 ? -0.306 -1.577 -24.544 1.00 92.25 100 CYS A N 1
ATOM 735 C CA . CYS A 1 100 ? 0.545 -1.277 -25.702 1.00 92.25 100 CYS A CA 1
ATOM 736 C C . CYS A 1 100 ? 0.720 -2.459 -26.661 1.00 92.25 100 CYS A C 1
ATOM 738 O O . CYS A 1 100 ? 1.361 -2.294 -27.703 1.00 92.25 100 CYS A O 1
ATOM 740 N N . GLY A 1 101 ? 0.197 -3.637 -26.308 1.00 90.38 101 GLY A N 1
ATOM 741 C CA . GLY A 1 101 ? 0.348 -4.871 -27.078 1.00 90.38 101 GLY A CA 1
ATOM 742 C C . GLY A 1 101 ? 1.809 -5.284 -27.262 1.00 90.38 101 GLY A C 1
ATOM 743 O O . GLY A 1 101 ? 2.185 -5.731 -28.336 1.00 90.38 101 GLY A O 1
ATOM 744 N N . GLY A 1 102 ? 2.671 -5.039 -26.270 1.00 91.75 102 GLY A N 1
ATOM 745 C CA . GLY A 1 102 ? 4.100 -5.365 -26.375 1.00 91.75 102 GLY A CA 1
ATOM 746 C C . GLY A 1 102 ? 5.001 -4.277 -26.959 1.00 91.75 102 GLY A C 1
ATOM 747 O O . GLY A 1 102 ? 6.212 -4.360 -26.798 1.00 91.75 102 GLY A O 1
ATOM 748 N N . ARG A 1 103 ? 4.460 -3.213 -27.568 1.00 91.62 103 ARG A N 1
ATOM 749 C CA . ARG A 1 103 ? 5.270 -2.195 -28.277 1.00 91.62 103 ARG A CA 1
ATOM 750 C C . ARG A 1 103 ? 6.085 -1.271 -27.369 1.00 91.62 103 ARG A C 1
ATOM 752 O O . ARG A 1 103 ? 7.039 -0.639 -27.810 1.00 91.62 103 ARG A O 1
ATOM 759 N N . GLY A 1 104 ? 5.689 -1.143 -26.104 1.00 92.62 104 GLY A N 1
ATOM 760 C 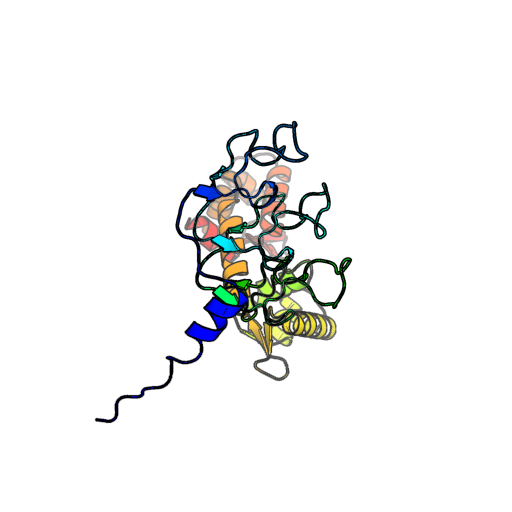CA . GLY A 1 104 ? 6.312 -0.219 -25.152 1.00 92.62 104 GLY A CA 1
ATOM 761 C C . GLY A 1 104 ? 5.889 1.251 -25.308 1.00 92.62 104 GLY A C 1
ATOM 762 O O . GLY A 1 104 ? 6.320 2.082 -24.517 1.00 92.62 104 GLY A O 1
ATOM 763 N N . HIS A 1 105 ? 5.017 1.593 -26.256 1.00 92.75 105 HIS A N 1
ATOM 764 C CA . HIS A 1 105 ? 4.430 2.929 -26.433 1.00 92.75 105 HIS A CA 1
ATOM 765 C C . HIS A 1 105 ? 2.979 2.810 -26.923 1.00 92.75 105 HIS A C 1
ATOM 767 O O . HIS A 1 105 ? 2.593 1.766 -27.449 1.00 92.75 105 HIS A O 1
ATOM 773 N N . ILE A 1 106 ? 2.170 3.851 -26.703 1.00 87.31 106 ILE A N 1
ATOM 774 C CA . ILE A 1 106 ? 0.725 3.841 -27.011 1.00 87.31 106 ILE A CA 1
ATOM 775 C C . ILE A 1 106 ? 0.443 4.420 -28.406 1.00 87.31 106 ILE A C 1
ATOM 777 O O . ILE A 1 106 ? -0.393 3.889 -29.129 1.00 87.31 106 ILE A O 1
ATOM 781 N N . SER A 1 107 ? 1.175 5.460 -28.807 1.00 84.12 107 SER A N 1
ATOM 782 C CA . SER A 1 107 ? 0.980 6.152 -30.087 1.00 84.12 107 SER A CA 1
ATOM 783 C C . SER A 1 107 ? 2.004 5.722 -31.133 1.00 84.12 107 SER A C 1
ATOM 785 O O . SER A 1 107 ? 3.120 5.336 -30.799 1.00 84.12 107 SER A O 1
ATOM 787 N N . SER A 1 108 ? 1.639 5.809 -32.410 1.00 70.50 108 SER A N 1
ATOM 788 C CA . SER A 1 108 ? 2.572 5.584 -33.517 1.00 70.50 108 SER A CA 1
ATOM 789 C C . SER A 1 108 ? 3.338 6.879 -33.794 1.00 70.50 108 SER A C 1
ATOM 791 O O . SER A 1 108 ? 2.724 7.892 -34.107 1.00 70.50 108 SER A O 1
ATOM 793 N N . GLY A 1 109 ? 4.666 6.866 -33.663 1.00 68.94 109 GLY A N 1
ATOM 794 C CA . GLY A 1 109 ? 5.508 8.039 -33.933 1.00 68.94 109 GLY A CA 1
ATOM 795 C C . GLY A 1 109 ? 6.840 8.007 -33.186 1.00 68.94 109 GLY A C 1
ATOM 796 O O . GLY A 1 109 ? 6.945 7.381 -32.129 1.00 68.94 109 GLY A O 1
ATOM 797 N N . SER A 1 110 ? 7.854 8.688 -33.726 1.00 63.56 110 SER A N 1
ATOM 798 C CA . SER A 1 110 ? 9.216 8.776 -33.167 1.00 63.56 110 SER A CA 1
ATOM 799 C C . SER A 1 110 ? 9.302 9.520 -31.827 1.00 63.56 110 SER A C 1
ATOM 801 O O . SER A 1 110 ? 10.294 9.363 -31.117 1.00 63.56 110 SER A O 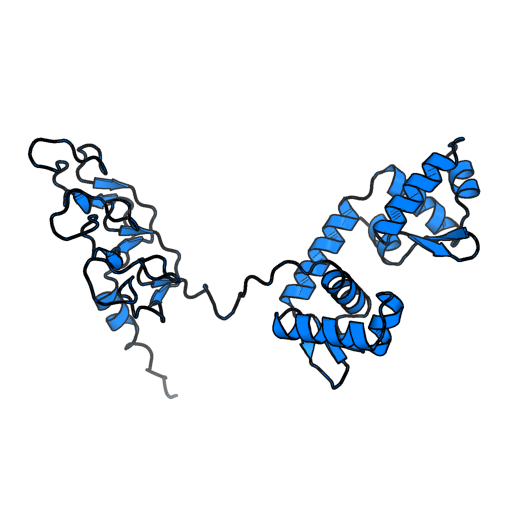1
ATOM 803 N N . GLU A 1 111 ? 8.276 10.292 -31.464 1.00 78.62 111 GLU A N 1
ATOM 804 C CA . GLU A 1 111 ? 8.197 11.069 -30.214 1.00 78.62 111 GLU A CA 1
ATOM 805 C C . GLU A 1 111 ? 7.196 10.501 -29.202 1.00 78.62 111 GLU A C 1
ATOM 807 O O . GLU A 1 111 ? 6.861 11.140 -28.204 1.00 78.62 111 GLU A O 1
ATOM 812 N N . SER A 1 112 ? 6.708 9.284 -29.432 1.00 85.62 112 SER A N 1
ATOM 813 C CA . SER A 1 112 ? 5.687 8.701 -28.568 1.00 85.62 112 SER A CA 1
ATOM 814 C C . SER A 1 112 ? 6.239 8.469 -27.157 1.00 85.62 112 SER A C 1
ATOM 816 O O . SER A 1 112 ? 7.301 7.857 -27.009 1.00 85.62 112 SER A O 1
ATOM 818 N N . PRO A 1 113 ? 5.542 8.916 -26.097 1.00 92.06 113 PRO A N 1
ATOM 819 C CA . PRO A 1 113 ? 5.979 8.662 -24.734 1.00 92.06 113 PRO A CA 1
ATOM 820 C C . PRO A 1 113 ? 5.938 7.154 -24.424 1.00 92.06 113 PRO A C 1
ATOM 822 O O . PRO A 1 113 ? 5.132 6.414 -25.005 1.00 92.06 113 PRO A O 1
ATOM 825 N N . PRO A 1 114 ? 6.784 6.667 -23.497 1.00 94.25 114 PRO A N 1
ATOM 826 C CA . PRO A 1 114 ? 6.734 5.276 -23.068 1.00 94.25 114 PRO A CA 1
ATOM 827 C C . PRO A 1 114 ? 5.362 4.952 -22.465 1.00 94.25 114 PRO A C 1
ATOM 829 O O . PRO A 1 114 ? 4.759 5.773 -21.772 1.00 94.25 114 PRO A O 1
ATOM 832 N N . CYS A 1 115 ? 4.866 3.739 -22.716 1.00 94.38 115 CYS A N 1
ATOM 833 C CA . CYS A 1 115 ? 3.596 3.262 -22.170 1.00 94.38 115 CYS A CA 1
ATOM 834 C C . CYS A 1 115 ? 3.614 3.369 -20.640 1.00 94.38 115 CYS A C 1
ATOM 836 O O . CYS A 1 115 ? 4.530 2.853 -19.999 1.00 94.38 115 CYS A O 1
ATOM 838 N N . LYS A 1 116 ? 2.601 4.019 -20.055 1.00 93.56 116 LYS A N 1
ATOM 839 C CA . LYS A 1 116 ? 2.546 4.291 -18.610 1.00 93.56 116 LYS A CA 1
ATOM 840 C C . LYS A 1 116 ? 2.484 3.007 -17.775 1.00 93.56 116 LYS A C 1
ATOM 842 O O . LYS A 1 116 ? 3.133 2.944 -16.735 1.00 93.56 116 LYS A O 1
ATOM 847 N N . ARG A 1 117 ? 1.784 1.970 -18.254 1.00 91.12 117 ARG A N 1
ATOM 848 C CA . ARG A 1 117 ? 1.631 0.690 -17.545 1.00 91.12 117 ARG A CA 1
ATOM 849 C C . ARG A 1 117 ? 2.901 -0.151 -17.506 1.00 91.12 117 ARG A C 1
ATOM 851 O O . ARG A 1 117 ? 3.343 -0.519 -16.427 1.00 91.12 117 ARG A O 1
ATOM 858 N N . CYS A 1 118 ? 3.524 -0.429 -18.654 1.00 93.25 118 CYS A N 1
ATOM 859 C CA . CYS A 1 118 ? 4.761 -1.228 -18.697 1.00 93.25 118 CYS A CA 1
ATOM 860 C C . CYS A 1 118 ? 6.045 -0.392 -18.621 1.00 93.25 118 CYS A C 1
ATOM 862 O O . CYS A 1 118 ? 7.143 -0.939 -18.715 1.00 93.25 118 CYS A O 1
ATOM 864 N N . LYS A 1 119 ? 5.933 0.939 -18.522 1.00 94.62 119 LYS A N 1
ATOM 865 C CA . LYS A 1 119 ? 7.051 1.900 -18.519 1.00 94.62 119 LYS A CA 1
ATOM 866 C C . LYS A 1 119 ? 8.012 1.726 -19.704 1.00 94.62 119 LYS A C 1
ATOM 868 O O . LYS A 1 119 ? 9.209 1.961 -19.581 1.00 94.62 119 LYS A O 1
ATOM 873 N N . GLY A 1 120 ? 7.500 1.282 -20.852 1.00 93.12 120 GLY A N 1
ATOM 874 C CA . GLY A 1 120 ? 8.294 1.037 -22.061 1.00 93.12 120 GLY A CA 1
ATOM 875 C C . GLY A 1 120 ? 8.936 -0.346 -22.191 1.00 93.12 120 GLY A C 1
ATOM 876 O O . GLY A 1 120 ? 9.584 -0.608 -23.205 1.00 93.12 120 GLY A O 1
ATOM 877 N N . LYS A 1 121 ? 8.733 -1.249 -21.223 1.00 94.56 121 LYS A N 1
ATOM 878 C CA . LYS A 1 121 ? 9.262 -2.624 -21.275 1.00 94.56 121 LYS A CA 1
ATOM 879 C C . LYS A 1 121 ? 8.563 -3.508 -22.311 1.00 94.56 121 LYS A C 1
ATOM 881 O O . LYS A 1 121 ? 9.157 -4.466 -22.778 1.00 94.56 121 LYS A O 1
ATOM 886 N N . GLY A 1 122 ? 7.304 -3.214 -22.640 1.00 93.06 122 GLY A N 1
ATOM 887 C CA . GLY A 1 122 ? 6.457 -4.064 -23.493 1.00 93.06 122 GLY A CA 1
ATOM 888 C C . GLY A 1 122 ? 5.792 -5.223 -22.741 1.00 93.06 122 GLY A C 1
ATOM 889 O O . GLY A 1 122 ? 4.707 -5.654 -23.119 1.00 93.06 122 GLY A O 1
ATOM 890 N N . VAL A 1 123 ? 6.357 -5.639 -21.610 1.00 93.44 123 VAL A N 1
ATOM 891 C CA . VAL A 1 123 ? 5.794 -6.653 -20.709 1.00 93.44 123 VAL A CA 1
ATOM 892 C C . VAL A 1 123 ? 5.413 -6.073 -19.360 1.00 93.44 123 VAL A C 1
ATOM 894 O O . VAL A 1 123 ? 5.974 -5.068 -18.919 1.00 93.44 123 VAL A O 1
ATOM 897 N N . VAL A 1 124 ? 4.461 -6.731 -18.715 1.00 92.19 124 VAL A N 1
ATOM 898 C CA . VAL A 1 124 ? 4.137 -6.570 -17.295 1.00 92.19 124 VAL A CA 1
ATOM 899 C C . VAL A 1 124 ? 4.324 -7.925 -16.626 1.00 92.19 124 VAL A C 1
ATOM 901 O O . VAL A 1 124 ? 4.218 -8.953 -17.304 1.00 92.19 124 VAL A O 1
ATOM 904 N N . THR A 1 125 ? 4.632 -7.960 -15.334 1.00 89.50 125 THR A N 1
ATOM 905 C CA . THR A 1 125 ? 4.693 -9.257 -14.653 1.00 89.50 125 THR A CA 1
ATOM 906 C C . THR A 1 125 ? 3.272 -9.840 -14.618 1.00 89.50 125 THR A C 1
ATOM 908 O O . THR A 1 125 ? 2.281 -9.106 -14.585 1.00 89.50 125 THR A O 1
ATOM 911 N N . ALA A 1 126 ? 3.119 -11.154 -14.766 1.00 79.25 126 ALA A N 1
ATOM 912 C CA . ALA A 1 126 ? 1.800 -11.775 -14.807 1.00 79.25 126 ALA A CA 1
ATOM 913 C C . ALA A 1 126 ? 1.107 -11.666 -13.443 1.00 79.25 126 ALA A C 1
ATOM 915 O O . ALA A 1 126 ? -0.104 -11.443 -13.414 1.00 79.25 126 ALA A O 1
ATOM 916 N N . GLU A 1 127 ? 1.900 -11.688 -12.366 1.00 71.56 127 GLU A N 1
ATOM 917 C CA . GLU A 1 127 ? 1.481 -11.381 -10.994 1.00 71.56 127 GLU A CA 1
ATOM 918 C C . GLU A 1 127 ? 1.141 -9.896 -10.792 1.00 71.56 127 GLU A C 1
ATOM 920 O O . GLU A 1 127 ? 0.346 -9.550 -9.918 1.00 71.56 127 GLU A O 1
ATOM 925 N N . GLU A 1 128 ? 1.659 -8.995 -11.635 1.00 53.16 128 GLU A N 1
ATOM 926 C CA . GLU A 1 128 ? 1.166 -7.624 -11.697 1.00 53.16 128 GLU A CA 1
ATOM 927 C C . GLU A 1 128 ? -0.217 -7.601 -12.373 1.00 53.16 128 GLU A C 1
ATOM 929 O O . GLU A 1 128 ? -0.389 -7.433 -13.590 1.00 53.16 128 GLU A O 1
ATOM 934 N N . ARG A 1 129 ? -1.220 -7.646 -11.491 1.00 51.44 129 ARG A N 1
ATOM 935 C CA . ARG A 1 129 ? -2.563 -7.075 -11.643 1.00 51.44 129 ARG A CA 1
ATOM 936 C C . ARG A 1 129 ? -3.543 -7.918 -12.458 1.00 51.44 129 ARG A C 1
ATOM 938 O O . ARG A 1 129 ? -3.850 -7.594 -13.607 1.00 51.44 129 ARG A O 1
ATOM 945 N N . GLU A 1 130 ? -4.098 -8.940 -11.826 1.00 49.03 130 GLU A N 1
ATOM 946 C CA . GLU A 1 130 ? -5.494 -8.782 -11.408 1.00 49.03 130 GLU A CA 1
ATOM 947 C C . GLU A 1 130 ? -5.464 -7.915 -10.142 1.00 49.03 130 GLU A C 1
ATOM 949 O O . GLU A 1 130 ? -4.845 -8.265 -9.147 1.00 49.03 130 GLU A O 1
ATOM 954 N N . ASP A 1 131 ? -5.905 -6.671 -10.280 1.00 47.88 131 ASP A N 1
ATOM 955 C CA . ASP A 1 131 ? -6.462 -5.838 -9.213 1.00 47.88 131 ASP A CA 1
ATOM 956 C C . ASP A 1 131 ? -5.860 -5.819 -7.791 1.00 47.88 131 ASP A C 1
ATOM 958 O O . ASP A 1 131 ? -6.557 -5.471 -6.847 1.00 47.88 131 ASP A O 1
ATOM 962 N N . ARG A 1 132 ? -4.534 -5.922 -7.612 1.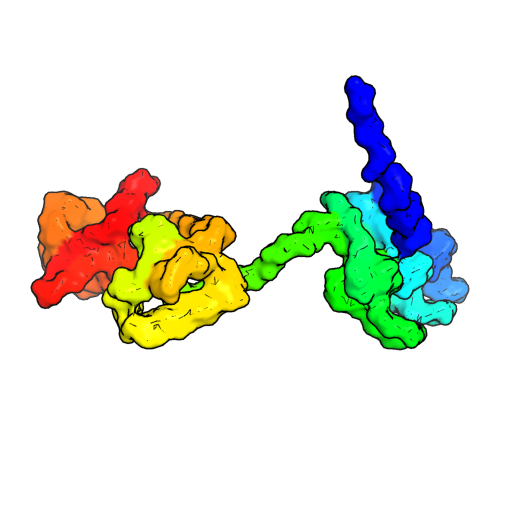00 49.28 132 ARG A N 1
ATOM 963 C CA . ARG A 1 132 ? -3.902 -5.091 -6.568 1.00 49.28 132 ARG A CA 1
ATOM 964 C C . ARG A 1 132 ? -3.961 -3.640 -7.034 1.00 49.28 132 ARG A C 1
ATOM 966 O O . ARG A 1 132 ? -2.942 -3.042 -7.402 1.00 49.28 132 ARG A O 1
ATOM 973 N N . ARG A 1 133 ? -5.168 -3.056 -7.053 1.00 54.84 133 ARG A N 1
ATOM 974 C CA . ARG A 1 133 ? -5.296 -1.631 -6.760 1.00 54.84 133 ARG A CA 1
ATOM 975 C C . ARG A 1 133 ? -4.465 -1.484 -5.500 1.00 54.84 133 ARG A C 1
ATOM 977 O O . ARG A 1 133 ? -4.630 -2.248 -4.556 1.00 54.84 133 ARG A O 1
ATOM 984 N N . PHE A 1 134 ? -3.457 -0.626 -5.548 1.00 58.75 134 PHE A N 1
ATOM 985 C CA . PHE A 1 134 ? -2.854 -0.172 -4.315 1.00 58.75 134 PHE A CA 1
ATOM 986 C C . PHE A 1 134 ? -4.007 0.507 -3.590 1.00 58.75 134 PHE A C 1
ATOM 988 O O . PHE A 1 134 ? -4.350 1.636 -3.933 1.00 58.75 134 PHE A O 1
ATOM 995 N N . ILE A 1 135 ? -4.708 -0.260 -2.759 1.00 66.94 135 ILE A N 1
ATOM 996 C CA . ILE A 1 135 ? -5.751 0.233 -1.893 1.00 66.94 135 ILE A CA 1
ATOM 997 C C . ILE A 1 135 ? -4.954 1.110 -0.928 1.00 66.94 135 ILE A C 1
ATOM 999 O O . ILE A 1 135 ? -4.085 0.580 -0.230 1.00 66.94 135 ILE A O 1
ATOM 1003 N N . PRO A 1 136 ? -5.100 2.446 -0.989 1.00 72.94 136 PRO A N 1
ATOM 1004 C CA . PRO A 1 136 ? -4.405 3.314 -0.052 1.00 72.94 136 PRO A CA 1
ATOM 1005 C C . PRO A 1 136 ? -4.750 2.892 1.380 1.00 72.94 136 PRO A C 1
ATOM 1007 O O . PRO A 1 136 ? -5.699 2.156 1.606 1.00 72.94 136 PRO A O 1
ATOM 1010 N N . ASP A 1 137 ? -4.017 3.349 2.384 1.00 78.56 137 ASP A N 1
ATOM 1011 C CA . ASP A 1 137 ? -4.518 3.166 3.742 1.00 78.56 137 ASP A CA 1
ATOM 1012 C C . ASP A 1 137 ? -5.813 3.976 3.931 1.00 78.56 137 ASP A C 1
ATOM 1014 O O . ASP A 1 137 ? -5.856 5.146 3.523 1.00 78.56 137 ASP A O 1
ATOM 1018 N N . PRO A 1 138 ? -6.861 3.410 4.564 1.00 83.44 138 PRO A N 1
ATOM 1019 C CA . PRO A 1 138 ? -8.040 4.192 4.898 1.00 83.44 138 PRO A CA 1
ATOM 1020 C C . PRO A 1 138 ? -7.633 5.289 5.892 1.00 83.44 138 PRO A C 1
ATOM 1022 O O . PRO A 1 138 ? -6.797 5.074 6.779 1.00 83.44 138 PRO A O 1
ATOM 1025 N N . SER A 1 139 ? -8.203 6.484 5.735 1.00 86.06 139 SER A N 1
ATOM 1026 C CA . SER A 1 139 ? -7.855 7.663 6.539 1.00 86.06 139 SER A CA 1
ATOM 1027 C C . SER A 1 139 ? -9.099 8.339 7.110 1.00 86.06 139 SER A C 1
ATOM 1029 O O . SER A 1 139 ? -10.182 8.265 6.527 1.00 86.06 139 SER A O 1
ATOM 1031 N N . GLY A 1 140 ? -8.948 8.984 8.273 1.00 91.31 140 GLY A N 1
ATOM 1032 C CA . GLY A 1 140 ? -10.059 9.629 8.978 1.00 91.31 140 GLY A CA 1
ATOM 1033 C C . GLY A 1 140 ? -11.215 8.657 9.224 1.00 91.31 140 GLY A C 1
ATOM 1034 O O . GLY A 1 140 ? -10.991 7.526 9.648 1.00 91.31 140 GLY A O 1
ATOM 1035 N N . SER A 1 141 ? -12.433 9.069 8.861 1.00 93.62 141 SER A N 1
ATOM 1036 C CA . SER A 1 141 ? -13.654 8.276 9.053 1.00 93.62 141 SER A CA 1
ATOM 1037 C C . SER A 1 141 ? -13.635 6.904 8.364 1.00 93.62 141 SER A C 1
ATOM 1039 O O . SER A 1 141 ? -14.312 5.993 8.825 1.00 93.62 141 SER A O 1
ATOM 1041 N N . GLU A 1 142 ? -12.867 6.720 7.282 1.00 95.75 142 GLU A N 1
ATOM 1042 C CA . GLU A 1 142 ? -12.744 5.403 6.631 1.00 95.75 142 GLU A CA 1
ATOM 1043 C C . GLU A 1 142 ? -12.008 4.407 7.532 1.00 95.75 142 GLU A C 1
ATOM 1045 O O . GLU A 1 142 ? -12.361 3.229 7.589 1.00 95.75 142 GLU A O 1
ATOM 1050 N N . ARG A 1 143 ? -10.995 4.885 8.266 1.00 93.75 143 ARG A N 1
ATOM 1051 C CA . ARG A 1 143 ? -10.249 4.057 9.217 1.00 93.75 143 ARG A CA 1
ATOM 1052 C C . ARG A 1 143 ? -11.135 3.665 10.393 1.00 93.75 143 ARG A C 1
ATOM 1054 O O . ARG A 1 143 ? -11.117 2.503 10.782 1.00 93.75 143 ARG A O 1
ATOM 1061 N N . ASP A 1 144 ? -11.913 4.612 10.912 1.00 93.00 144 ASP A N 1
ATOM 1062 C CA . ASP A 1 144 ? -12.815 4.374 12.042 1.00 93.00 144 ASP A CA 1
ATOM 1063 C C . ASP A 1 144 ? -13.874 3.321 11.680 1.00 93.00 144 ASP A C 1
ATOM 1065 O O . ASP A 1 144 ? -14.095 2.374 12.432 1.00 93.00 144 ASP A O 1
ATOM 1069 N N . VAL A 1 145 ? -14.466 3.420 10.483 1.00 96.75 145 VAL A N 1
ATOM 1070 C CA . VAL A 1 145 ? -15.419 2.422 9.973 1.00 96.75 145 VAL A CA 1
ATOM 1071 C C . VAL A 1 145 ? -14.763 1.048 9.805 1.00 96.75 145 VAL A C 1
ATOM 1073 O O . VAL A 1 145 ? -15.319 0.063 10.290 1.00 96.75 145 VAL A O 1
ATOM 1076 N N . ALA A 1 146 ? -13.582 0.957 9.176 1.00 95.75 146 ALA A N 1
ATOM 1077 C CA . ALA A 1 146 ? -12.877 -0.322 9.028 1.00 95.75 146 ALA A CA 1
ATOM 1078 C C . ALA A 1 146 ? -12.550 -0.967 10.382 1.00 95.75 146 ALA A C 1
ATOM 1080 O O . ALA A 1 146 ? -12.757 -2.167 10.552 1.00 95.75 146 ALA A O 1
ATOM 1081 N N . GLN A 1 147 ? -12.077 -0.175 11.349 1.00 93.44 147 GLN A N 1
ATOM 1082 C CA . GLN A 1 147 ? -11.742 -0.652 12.692 1.00 93.44 147 GLN A CA 1
ATOM 1083 C C . GLN A 1 147 ? -12.973 -1.206 13.410 1.00 93.44 147 GLN A C 1
ATOM 1085 O O . GLN A 1 147 ? -12.899 -2.285 13.993 1.00 93.44 147 GLN A O 1
ATOM 1090 N N . VAL A 1 148 ? -14.106 -0.505 13.328 1.00 94.69 148 VAL A N 1
ATOM 1091 C CA . VAL A 1 148 ? -15.360 -0.949 13.946 1.00 94.69 148 VAL A CA 1
ATOM 1092 C C . VAL A 1 148 ? -15.870 -2.241 13.306 1.00 94.69 148 VAL A C 1
ATOM 1094 O O . VAL A 1 148 ? -16.253 -3.154 14.031 1.00 94.69 148 VAL A O 1
ATOM 1097 N N . ILE A 1 149 ? -15.859 -2.353 11.972 1.00 96.06 149 ILE A N 1
ATOM 1098 C CA . ILE A 1 149 ? -16.281 -3.587 11.285 1.00 96.06 149 ILE A CA 1
ATOM 1099 C C . ILE A 1 149 ? -15.368 -4.756 11.678 1.00 96.06 149 ILE A C 1
ATOM 1101 O O . ILE A 1 149 ? -15.851 -5.842 11.991 1.00 96.06 149 ILE A O 1
ATOM 1105 N N . TYR A 1 150 ? -14.055 -4.524 11.723 1.00 94.88 150 TYR A N 1
ATOM 1106 C CA . TYR A 1 150 ? -13.084 -5.534 12.135 1.00 94.88 150 TYR A CA 1
ATOM 1107 C C . TYR A 1 150 ? -13.343 -6.015 13.575 1.00 94.88 150 TYR A C 1
ATOM 1109 O O . TYR A 1 150 ? -13.448 -7.216 13.814 1.00 94.88 150 TYR A O 1
ATOM 1117 N N . GLN A 1 151 ? -13.559 -5.090 14.518 1.00 90.25 151 GLN A N 1
ATOM 1118 C CA . GLN A 1 151 ? -13.896 -5.408 15.913 1.00 90.25 151 GLN A CA 1
ATOM 1119 C C . GLN A 1 151 ? -15.223 -6.175 16.064 1.00 90.25 151 GLN A C 1
ATOM 1121 O O . GLN A 1 151 ? -15.394 -6.894 17.048 1.00 90.25 151 GLN A O 1
ATOM 1126 N N . LEU A 1 152 ? -16.157 -6.034 15.117 1.00 93.50 152 LEU A N 1
ATOM 1127 C CA . LEU A 1 152 ? -17.459 -6.711 15.135 1.00 93.50 152 LEU A CA 1
ATOM 1128 C C . LEU A 1 152 ? -17.467 -8.102 14.495 1.00 93.50 152 LEU A C 1
ATOM 1130 O O . LEU A 1 152 ? -18.492 -8.776 14.560 1.00 93.50 152 LEU A O 1
ATOM 1134 N N . GLY A 1 153 ? -16.342 -8.553 13.937 1.00 90.44 153 GLY A N 1
ATOM 1135 C CA . GLY A 1 153 ? -16.243 -9.864 13.294 1.00 90.44 153 GLY A CA 1
ATOM 1136 C C . GLY A 1 153 ? -16.362 -9.808 11.773 1.00 90.44 153 GLY A C 1
ATOM 1137 O O . GLY A 1 153 ? -17.034 -10.647 11.185 1.00 90.44 153 GLY A O 1
ATOM 1138 N N . VAL A 1 154 ? -15.685 -8.840 11.143 1.00 89.12 154 VAL A N 1
ATOM 1139 C CA . VAL A 1 154 ? -15.487 -8.704 9.681 1.00 89.12 154 VAL A CA 1
ATOM 1140 C C . VAL A 1 154 ? -16.725 -8.244 8.905 1.00 89.12 154 VAL A C 1
ATOM 1142 O O . VAL A 1 154 ? -16.567 -7.573 7.886 1.00 89.12 154 VAL A O 1
ATOM 1145 N N . GLU A 1 155 ? -17.937 -8.491 9.401 1.00 96.44 155 GLU A N 1
ATOM 1146 C CA . GLU A 1 155 ? -19.196 -8.032 8.805 1.00 96.44 155 GLU A CA 1
ATOM 1147 C C . GLU A 1 155 ? -20.025 -7.226 9.807 1.00 96.44 155 GLU A C 1
ATOM 1149 O O . GLU A 1 155 ? -20.188 -7.624 10.959 1.00 96.44 155 GLU A O 1
ATOM 1154 N N . ALA A 1 156 ? -20.580 -6.089 9.381 1.00 97.00 156 ALA A N 1
ATOM 1155 C CA . ALA A 1 156 ? -21.468 -5.301 10.233 1.00 97.00 156 ALA A CA 1
ATOM 1156 C C . ALA A 1 156 ? -22.491 -4.493 9.430 1.00 97.00 156 ALA A C 1
ATOM 1158 O O . ALA A 1 156 ? -22.261 -4.068 8.289 1.00 97.00 156 ALA A O 1
ATOM 1159 N N . SER A 1 157 ? -23.641 -4.243 10.051 1.00 98.00 157 SER A N 1
ATOM 1160 C CA . SER A 1 157 ? -24.649 -3.344 9.502 1.00 98.00 157 SER A CA 1
ATOM 1161 C C . SER A 1 157 ? -24.327 -1.875 9.802 1.00 98.00 157 SER A C 1
ATOM 1163 O O . SER A 1 157 ? -23.745 -1.535 10.831 1.00 98.00 157 SER A O 1
ATOM 1165 N N . VAL A 1 158 ? -24.781 -0.958 8.942 1.00 97.69 158 VAL A N 1
ATOM 1166 C CA . VAL A 1 158 ? -24.633 0.498 9.160 1.00 97.69 158 VAL A CA 1
ATOM 1167 C C . VAL A 1 158 ? -25.188 0.936 10.527 1.00 97.69 158 VAL A C 1
ATOM 1169 O O . VAL A 1 158 ? -24.637 1.843 11.151 1.00 97.69 158 VAL A O 1
ATOM 1172 N N . ALA A 1 159 ? -26.247 0.278 11.013 1.00 97.19 159 ALA A N 1
ATOM 1173 C CA . ALA A 1 159 ? -26.853 0.559 12.314 1.00 97.19 159 ALA A CA 1
ATOM 1174 C C . ALA A 1 159 ? -25.942 0.183 13.498 1.00 97.19 159 ALA A C 1
ATOM 1176 O O . ALA A 1 159 ? -25.991 0.845 14.531 1.00 97.19 159 ALA A O 1
ATOM 1177 N N . GLU A 1 160 ? -25.091 -0.832 13.345 1.00 96.94 160 GLU A N 1
ATOM 1178 C CA . GLU A 1 160 ? -24.117 -1.253 14.362 1.00 96.94 160 GLU A CA 1
ATOM 1179 C C . GLU A 1 160 ? -22.823 -0.437 14.305 1.00 96.94 160 GLU A C 1
ATOM 1181 O O . GLU A 1 160 ? -22.193 -0.210 15.343 1.00 96.94 160 GLU A O 1
ATOM 1186 N N . ILE A 1 161 ? -22.436 0.006 13.103 1.00 96.88 161 ILE A N 1
ATOM 1187 C CA . ILE A 1 161 ? -21.213 0.782 12.863 1.00 96.88 161 ILE A CA 1
ATOM 1188 C C . ILE A 1 161 ? -21.374 2.218 13.375 1.00 96.88 161 ILE A C 1
ATOM 1190 O O . ILE A 1 161 ? -20.535 2.715 14.124 1.00 96.88 161 ILE A O 1
ATOM 1194 N N . SER A 1 162 ? -22.470 2.879 12.993 1.00 96.81 162 SER A N 1
ATOM 1195 C CA . SER A 1 162 ? -22.743 4.300 13.255 1.00 96.81 162 SER A CA 1
ATOM 1196 C C . SER A 1 162 ? -22.536 4.738 14.719 1.00 96.81 162 SER A C 1
ATOM 1198 O O . SER A 1 162 ? -21.785 5.696 14.932 1.00 96.81 162 SER A O 1
ATOM 1200 N N . PRO A 1 163 ? -23.115 4.070 15.740 1.00 94.56 163 PRO A N 1
ATOM 1201 C CA . PRO A 1 163 ? -22.934 4.488 17.130 1.00 94.56 163 PRO A CA 1
ATOM 1202 C C . PRO A 1 163 ? -21.493 4.303 17.627 1.00 94.56 163 PRO A C 1
ATOM 1204 O O . PRO A 1 163 ? -21.005 5.142 18.383 1.00 94.56 163 PRO A O 1
ATOM 1207 N N . ARG A 1 164 ? -20.788 3.256 17.180 1.00 92.69 164 ARG A N 1
ATOM 1208 C CA . ARG A 1 164 ? -19.403 2.969 17.597 1.00 92.69 164 ARG A CA 1
ATOM 1209 C C . ARG A 1 164 ? -18.395 3.908 16.941 1.00 92.69 164 ARG A C 1
ATOM 1211 O O . ARG A 1 164 ? -17.512 4.423 17.616 1.00 92.69 164 ARG A O 1
ATOM 1218 N N . ALA A 1 165 ? -18.596 4.216 15.661 1.00 92.25 165 ALA A N 1
ATOM 1219 C CA . ALA A 1 165 ? -17.791 5.192 14.929 1.00 92.25 165 ALA A CA 1
ATOM 1220 C C . ALA A 1 165 ? -18.124 6.653 15.300 1.00 92.25 165 ALA A C 1
ATOM 1222 O O . ALA A 1 165 ? -17.485 7.575 14.800 1.00 92.25 165 ALA A O 1
ATOM 1223 N N . ARG A 1 166 ? -19.128 6.888 16.165 1.00 92.75 166 ARG A N 1
ATOM 1224 C CA . ARG A 1 166 ? -19.619 8.225 16.559 1.00 92.75 166 ARG A CA 1
ATOM 1225 C C . ARG A 1 166 ? -20.024 9.083 15.354 1.00 92.75 166 ARG A C 1
ATOM 1227 O O . ARG A 1 166 ? -19.777 10.288 15.307 1.00 92.75 166 ARG A O 1
ATOM 1234 N N . MET A 1 167 ? -20.671 8.454 14.378 1.00 95.56 167 MET A N 1
ATOM 1235 C CA . MET A 1 167 ? -21.119 9.068 13.127 1.00 95.56 167 MET A CA 1
ATOM 1236 C C . MET A 1 167 ? -22.638 8.951 12.997 1.00 95.56 167 MET A C 1
ATOM 1238 O O . MET A 1 167 ? -23.244 8.025 13.531 1.00 95.56 167 MET A O 1
ATOM 1242 N N . SER A 1 168 ? -23.279 9.853 12.247 1.00 97.31 168 SER A N 1
ATOM 1243 C CA . SER A 1 168 ? -24.695 9.679 11.898 1.00 97.31 168 SER A CA 1
ATOM 1244 C C . SER A 1 168 ? -24.877 8.488 10.951 1.00 97.31 168 SER A C 1
ATOM 1246 O O . SER A 1 168 ? -23.979 8.165 10.168 1.00 97.31 168 SER A O 1
ATOM 1248 N N . THR A 1 169 ? -26.046 7.845 10.976 1.00 97.25 169 THR A N 1
ATOM 1249 C CA . THR A 1 169 ? -26.341 6.686 10.114 1.00 97.25 169 THR A CA 1
ATOM 1250 C C . THR A 1 169 ? -26.177 7.029 8.630 1.00 97.25 169 THR A C 1
ATOM 1252 O O . THR A 1 169 ? -25.547 6.276 7.894 1.00 97.25 169 THR A O 1
ATOM 1255 N N . ALA A 1 170 ? -26.654 8.206 8.206 1.00 96.94 170 ALA A N 1
ATOM 1256 C CA . ALA A 1 170 ? -26.537 8.672 6.823 1.00 96.94 170 ALA A CA 1
ATOM 1257 C C . ALA A 1 170 ? -25.076 8.909 6.396 1.00 96.94 170 ALA A C 1
ATOM 1259 O O . ALA A 1 170 ? -24.682 8.531 5.294 1.00 96.94 170 ALA A O 1
ATOM 1260 N N . TYR A 1 171 ? -24.254 9.504 7.270 1.00 97.25 171 TYR A N 1
ATOM 1261 C CA . TYR A 1 171 ? -22.835 9.714 6.971 1.00 97.25 171 TYR A CA 1
ATOM 1262 C C . TYR A 1 171 ? -22.058 8.391 6.966 1.00 97.25 171 TYR A C 1
ATOM 1264 O O . TYR A 1 171 ? -21.211 8.177 6.104 1.00 97.25 171 TYR A O 1
ATOM 1272 N N . THR A 1 172 ? -22.402 7.469 7.866 1.00 97.69 172 THR A N 1
ATOM 1273 C CA . THR A 1 172 ? -21.828 6.116 7.903 1.00 97.69 172 THR A CA 1
ATOM 1274 C C . THR A 1 172 ? -22.123 5.359 6.607 1.00 97.69 172 THR A C 1
ATOM 1276 O O . THR A 1 172 ? -21.210 4.803 6.006 1.00 97.69 172 THR A O 1
ATOM 1279 N N . GLU A 1 173 ? -23.368 5.394 6.118 1.00 97.62 173 GLU A N 1
ATOM 1280 C CA . GLU A 1 173 ? -23.739 4.762 4.845 1.00 97.62 173 GLU A CA 1
ATOM 1281 C C . GLU A 1 173 ? -22.952 5.341 3.659 1.00 97.62 173 GLU A C 1
ATOM 1283 O O . GLU A 1 173 ? -22.465 4.586 2.811 1.00 97.62 173 GLU A O 1
ATOM 1288 N N . TYR A 1 174 ? -22.780 6.666 3.621 1.00 97.56 174 TYR A N 1
ATOM 1289 C CA . TYR A 1 174 ? -21.957 7.335 2.613 1.00 97.56 174 TYR A CA 1
ATOM 1290 C C . TYR A 1 174 ? -20.497 6.855 2.646 1.00 97.56 174 TYR A C 1
ATOM 1292 O O . TYR A 1 174 ? -19.943 6.511 1.598 1.00 97.56 174 TYR A O 1
ATOM 1300 N N . VAL A 1 175 ? -19.884 6.784 3.835 1.00 97.12 175 VAL A N 1
ATOM 1301 C CA . VAL A 1 175 ? -18.498 6.318 3.998 1.00 97.12 175 VAL A CA 1
ATOM 1302 C C . VAL A 1 175 ? -18.361 4.851 3.591 1.00 97.12 175 VAL A C 1
ATOM 1304 O O . VAL A 1 175 ? -17.480 4.540 2.791 1.00 97.12 175 VAL A O 1
ATOM 1307 N N . CYS A 1 176 ? -19.263 3.965 4.030 1.00 97.44 176 CYS A N 1
ATOM 1308 C CA . CYS A 1 176 ? -19.237 2.555 3.630 1.00 97.44 176 CYS A CA 1
ATOM 1309 C C . CYS A 1 176 ? -19.341 2.385 2.108 1.00 97.44 176 CYS A C 1
ATOM 1311 O O . CYS A 1 176 ? -18.616 1.579 1.526 1.00 97.44 176 CYS A O 1
ATOM 1313 N N . LYS A 1 177 ? -20.196 3.173 1.442 1.00 96.62 177 LYS A N 1
ATOM 1314 C CA . LYS A 1 177 ? -20.318 3.148 -0.021 1.00 96.62 177 LYS A CA 1
ATOM 1315 C C . LYS A 1 177 ? -19.027 3.605 -0.711 1.00 96.62 177 LYS A C 1
ATOM 1317 O O . LYS A 1 177 ? -18.545 2.909 -1.597 1.00 96.62 177 LYS A O 1
ATOM 1322 N N . SER A 1 178 ? -18.436 4.716 -0.263 1.00 95.50 178 SER A N 1
ATOM 1323 C CA . SER A 1 178 ? -17.132 5.195 -0.756 1.00 95.50 178 SER A CA 1
ATOM 1324 C C . SER A 1 178 ? -16.036 4.137 -0.586 1.00 95.50 178 SER A C 1
ATOM 1326 O O . SER A 1 178 ? -15.239 3.897 -1.494 1.00 95.50 178 SER A O 1
ATOM 1328 N N . MET A 1 179 ? -16.004 3.466 0.566 1.00 96.25 179 MET A N 1
ATOM 1329 C CA . MET A 1 179 ? -15.039 2.407 0.847 1.00 96.25 179 MET A CA 1
ATOM 1330 C C . MET A 1 179 ? -15.254 1.166 -0.025 1.00 96.25 179 MET A C 1
ATOM 1332 O O . MET A 1 179 ? -14.273 0.575 -0.478 1.00 96.25 179 MET A O 1
ATOM 1336 N N . ALA A 1 180 ? -16.506 0.803 -0.313 1.00 95.12 180 ALA A N 1
ATOM 1337 C CA . ALA A 1 180 ? -16.826 -0.271 -1.247 1.00 95.12 180 ALA A CA 1
ATOM 1338 C C . ALA A 1 180 ? -16.376 0.066 -2.680 1.00 95.12 180 ALA A C 1
ATOM 1340 O O . ALA A 1 180 ? -15.722 -0.748 -3.328 1.00 95.12 180 ALA A O 1
ATOM 1341 N N . ASP A 1 181 ? -16.610 1.299 -3.144 1.00 92.25 181 ASP A N 1
ATOM 1342 C CA . ASP A 1 181 ? -16.161 1.758 -4.468 1.00 92.25 181 ASP A CA 1
ATOM 1343 C C . ASP A 1 181 ? -14.621 1.712 -4.604 1.00 92.25 181 ASP A C 1
ATOM 1345 O O . ASP A 1 181 ? -14.078 1.390 -5.668 1.00 92.25 181 ASP A O 1
ATOM 1349 N N . LYS A 1 182 ? -13.897 1.988 -3.510 1.00 91.06 182 LYS A N 1
ATOM 1350 C CA . LYS A 1 182 ? -12.427 1.897 -3.439 1.00 91.06 182 LYS A CA 1
ATOM 1351 C C . LYS A 1 182 ? -11.902 0.463 -3.273 1.00 91.06 182 LYS A C 1
ATOM 1353 O O . LYS A 1 182 ? -10.711 0.246 -3.496 1.00 91.06 182 LYS A O 1
ATOM 1358 N N . GLY A 1 183 ? -12.766 -0.497 -2.944 1.00 92.00 183 GLY A N 1
ATOM 1359 C CA . GLY A 1 183 ? -12.419 -1.908 -2.763 1.00 92.00 183 GLY A CA 1
ATOM 1360 C C . GLY A 1 183 ? -11.939 -2.283 -1.359 1.00 92.00 183 GLY A C 1
ATOM 1361 O O . GLY A 1 183 ? -11.271 -3.295 -1.224 1.00 92.00 183 GLY A O 1
ATOM 1362 N N . TYR A 1 184 ? -12.240 -1.492 -0.322 1.00 94.12 184 TYR A N 1
ATOM 1363 C CA . TYR A 1 184 ? -11.973 -1.901 1.068 1.00 94.12 184 TYR A CA 1
ATOM 1364 C C . TYR A 1 184 ? -13.055 -2.829 1.615 1.00 94.12 184 TYR A C 1
ATOM 1366 O O . TYR A 1 184 ? -12.760 -3.710 2.420 1.00 94.12 184 TYR A O 1
ATOM 1374 N N . LEU A 1 185 ? -14.303 -2.591 1.202 1.00 96.50 185 LEU A N 1
ATOM 1375 C CA . LEU A 1 185 ? -15.484 -3.292 1.688 1.00 96.50 185 LEU A CA 1
ATOM 1376 C C . LEU A 1 185 ? -16.212 -3.997 0.546 1.00 96.50 185 LEU A C 1
ATOM 1378 O O . LEU A 1 185 ? -16.242 -3.504 -0.581 1.00 96.50 185 LEU A O 1
ATOM 1382 N N . GLU A 1 186 ? -16.890 -5.085 0.877 1.00 96.56 186 GLU A N 1
ATOM 1383 C CA . GLU A 1 186 ? -17.862 -5.744 0.015 1.00 96.56 186 GLU A CA 1
ATOM 1384 C C . GLU A 1 186 ? -19.272 -5.524 0.559 1.00 96.56 186 GLU A C 1
ATOM 1386 O O . GLU A 1 186 ? -19.520 -5.566 1.766 1.00 96.56 186 GLU A O 1
ATOM 1391 N N . LYS A 1 187 ? -20.225 -5.255 -0.335 1.00 97.38 187 LYS A N 1
ATOM 1392 C CA . LYS A 1 187 ? -21.623 -5.064 0.049 1.00 97.38 187 LYS A CA 1
ATOM 1393 C C . LYS A 1 187 ? -22.341 -6.415 0.062 1.00 97.38 187 LYS A C 1
ATOM 1395 O O . LYS A 1 187 ? -22.753 -6.896 -0.990 1.00 97.38 187 LYS A O 1
ATOM 1400 N N . VAL A 1 188 ? -22.516 -6.990 1.251 1.00 97.56 188 VAL A N 1
ATOM 1401 C CA . VAL A 1 188 ? -23.160 -8.304 1.455 1.00 97.56 188 VAL A CA 1
ATOM 1402 C C . VAL A 1 188 ? -24.688 -8.192 1.493 1.00 97.56 188 VAL A C 1
ATOM 1404 O O . VAL A 1 188 ? -25.406 -9.083 1.044 1.00 97.56 188 VAL A O 1
ATOM 1407 N N . GLY A 1 189 ? -25.214 -7.067 1.987 1.00 96.31 189 GLY A N 1
ATOM 1408 C CA . GLY A 1 189 ? -26.655 -6.833 2.110 1.00 96.31 189 GLY A CA 1
ATOM 1409 C C . GLY A 1 189 ? -27.057 -5.395 1.795 1.00 96.31 189 GLY A C 1
ATOM 1410 O O . GLY A 1 189 ? -26.244 -4.569 1.384 1.00 96.31 189 GLY A O 1
ATOM 1411 N N . ARG A 1 190 ? -28.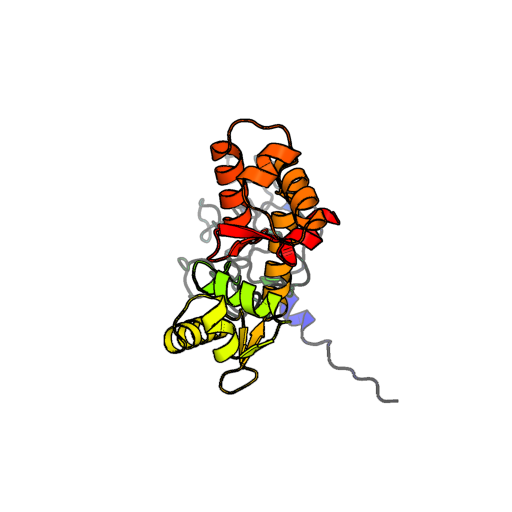335 -5.049 2.011 1.00 96.31 190 ARG A N 1
ATOM 1412 C CA . ARG A 1 190 ? -28.833 -3.681 1.748 1.00 96.31 190 ARG A CA 1
ATOM 1413 C C . ARG A 1 190 ? -28.045 -2.629 2.536 1.00 96.31 190 ARG A C 1
ATOM 1415 O O . ARG A 1 190 ? -27.689 -1.595 1.972 1.00 96.31 190 ARG A O 1
ATOM 1422 N N . THR A 1 191 ? -27.768 -2.937 3.800 1.00 96.75 191 THR A N 1
ATOM 1423 C CA . THR A 1 191 ? -27.076 -2.088 4.779 1.00 96.75 191 THR A CA 1
ATOM 1424 C C . THR A 1 191 ? -25.935 -2.824 5.486 1.00 96.75 191 THR A C 1
ATOM 1426 O O . THR A 1 191 ? -25.470 -2.344 6.513 1.00 96.75 191 THR A O 1
ATOM 1429 N N . ILE A 1 192 ? -25.509 -3.984 4.972 1.00 97.75 192 ILE A N 1
ATOM 1430 C CA . ILE A 1 192 ? -24.461 -4.828 5.567 1.00 97.75 192 ILE A CA 1
ATOM 1431 C C . ILE A 1 192 ? -23.228 -4.768 4.673 1.00 97.75 192 ILE A C 1
ATOM 1433 O O . ILE A 1 192 ? -23.341 -4.958 3.455 1.00 97.75 192 ILE A O 1
ATOM 1437 N N . TYR A 1 193 ? -22.082 -4.499 5.290 1.00 98.12 193 TYR A N 1
ATOM 1438 C CA . TYR A 1 193 ? -20.782 -4.431 4.637 1.00 98.12 193 TYR A CA 1
ATOM 1439 C C . TYR A 1 193 ? -19.802 -5.378 5.334 1.00 98.12 193 TYR A C 1
ATOM 1441 O O . TYR A 1 193 ? -19.818 -5.481 6.560 1.00 98.12 193 TYR A O 1
ATOM 1449 N N . ALA A 1 194 ? -18.958 -6.032 4.542 1.00 97.69 194 ALA A N 1
ATOM 1450 C CA . ALA A 1 194 ? -17.876 -6.897 4.995 1.00 97.69 194 ALA A CA 1
ATOM 1451 C C . ALA A 1 194 ? -16.520 -6.293 4.622 1.00 97.69 194 ALA A C 1
ATOM 1453 O O . ALA A 1 194 ? -16.417 -5.629 3.590 1.00 97.69 194 ALA A O 1
ATOM 1454 N N . LEU A 1 195 ? -15.481 -6.512 5.427 1.00 96.75 195 LEU A N 1
ATOM 1455 C CA . LEU A 1 195 ? -14.111 -6.189 5.023 1.00 96.75 195 LEU A CA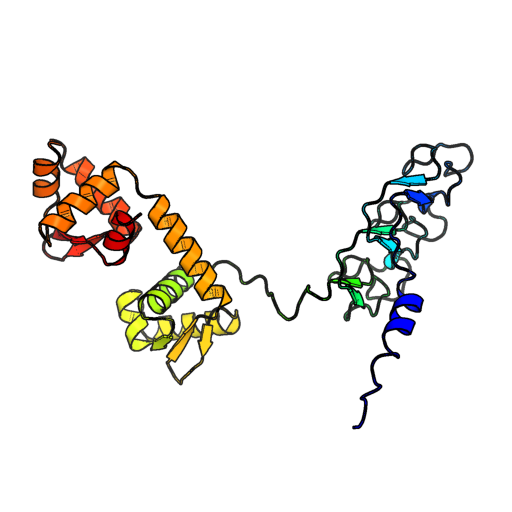 1
ATOM 1456 C C . LEU A 1 195 ? -13.639 -7.155 3.936 1.00 96.75 195 LEU A C 1
ATOM 1458 O O . LEU A 1 195 ? -13.861 -8.359 4.012 1.00 96.75 195 LEU A O 1
ATOM 1462 N N . THR A 1 196 ? -12.941 -6.620 2.938 1.00 94.81 196 THR A N 1
ATOM 1463 C CA . THR A 1 196 ? -12.161 -7.452 2.012 1.00 94.81 196 THR A CA 1
ATOM 1464 C C . THR A 1 196 ? -10.988 -8.115 2.749 1.00 94.81 196 THR A C 1
ATOM 1466 O O . THR A 1 196 ? -10.455 -7.513 3.690 1.00 94.81 196 THR A O 1
ATOM 1469 N N . PRO A 1 197 ? -10.507 -9.294 2.307 1.00 93.19 197 PRO A N 1
ATOM 1470 C CA . PRO A 1 197 ? -9.365 -9.970 2.932 1.00 93.19 197 PRO A CA 1
ATOM 1471 C C . PRO A 1 197 ? -8.093 -9.110 2.983 1.00 93.19 197 PRO A C 1
ATOM 1473 O O . PRO A 1 197 ? -7.281 -9.225 3.904 1.00 93.19 197 PRO A O 1
ATOM 1476 N N . GLU A 1 198 ? -7.884 -8.246 1.988 1.00 90.25 198 GLU A N 1
ATOM 1477 C CA . GLU A 1 198 ? -6.765 -7.303 1.957 1.00 90.25 198 GLU A CA 1
ATOM 1478 C C . GLU A 1 198 ? -6.898 -6.238 3.046 1.00 90.25 198 GLU A C 1
ATOM 1480 O O . GLU A 1 198 ? -5.916 -5.928 3.727 1.00 90.25 198 GLU A O 1
ATOM 1485 N N . CYS A 1 199 ? -8.101 -5.683 3.219 1.00 91.38 199 CYS A N 1
ATOM 1486 C CA . CYS A 1 199 ? -8.348 -4.673 4.237 1.00 91.38 199 CYS A CA 1
ATOM 1487 C C . CYS A 1 199 ? -8.286 -5.278 5.642 1.00 91.38 199 CYS A C 1
ATOM 1489 O O . CYS A 1 199 ? -7.695 -4.663 6.525 1.00 91.38 199 CYS A O 1
ATOM 1491 N N . GLU A 1 200 ? -8.826 -6.481 5.837 1.00 93.69 200 GLU A N 1
ATOM 1492 C CA . GLU A 1 200 ? -8.758 -7.218 7.103 1.00 93.69 200 GLU A CA 1
ATOM 1493 C C . GLU A 1 200 ? -7.306 -7.412 7.559 1.00 93.69 200 GLU A C 1
ATOM 1495 O O . GLU A 1 200 ? -6.941 -6.975 8.650 1.00 93.69 200 GLU A O 1
ATOM 1500 N N . LYS A 1 201 ? -6.437 -7.935 6.683 1.00 90.75 201 LYS A N 1
ATOM 1501 C CA . LYS A 1 201 ? -5.000 -8.094 6.975 1.00 90.75 201 LYS A CA 1
ATOM 1502 C C . LYS A 1 201 ? -4.314 -6.771 7.305 1.00 90.75 201 LYS A C 1
ATOM 1504 O O . LYS A 1 201 ? -3.434 -6.727 8.163 1.00 90.75 201 LYS A O 1
ATOM 1509 N N . ALA A 1 202 ? -4.683 -5.688 6.620 1.00 89.56 202 ALA A N 1
ATOM 1510 C CA . ALA A 1 202 ? -4.127 -4.366 6.899 1.00 89.56 202 ALA A CA 1
ATOM 1511 C C . ALA A 1 202 ? -4.560 -3.838 8.279 1.00 89.56 202 ALA A C 1
ATOM 1513 O O . ALA A 1 202 ? -3.760 -3.198 8.968 1.00 89.56 202 ALA A O 1
ATOM 1514 N N . MET A 1 203 ? -5.799 -4.114 8.696 1.00 91.00 203 MET A N 1
ATOM 1515 C CA . MET A 1 203 ? -6.292 -3.766 10.032 1.00 91.00 203 MET A CA 1
ATOM 1516 C C . MET A 1 203 ? -5.622 -4.615 11.115 1.00 91.00 203 MET A C 1
ATOM 1518 O O . MET A 1 203 ? -5.162 -4.054 12.108 1.00 91.00 203 MET A O 1
ATOM 1522 N N . GLU A 1 204 ? -5.461 -5.917 10.882 1.00 89.56 204 GLU A N 1
ATOM 1523 C CA . GLU A 1 204 ? -4.752 -6.832 11.785 1.00 89.56 204 GLU A CA 1
ATOM 1524 C C . GLU A 1 204 ? -3.294 -6.392 12.004 1.00 89.56 204 GLU A C 1
ATOM 1526 O O . GLU A 1 204 ? -2.839 -6.258 13.139 1.00 89.56 204 GLU A O 1
ATOM 1531 N N . GLN A 1 205 ? -2.560 -6.070 10.933 1.00 87.25 205 GLN A N 1
ATOM 1532 C CA . GLN A 1 205 ? -1.179 -5.580 11.038 1.00 87.25 205 GLN A CA 1
ATOM 1533 C C . GLN A 1 205 ? -1.072 -4.273 11.833 1.00 87.25 205 GLN A C 1
ATOM 1535 O O . GLN A 1 205 ? -0.127 -4.092 12.605 1.00 87.25 205 GLN A O 1
ATOM 1540 N N . LYS A 1 206 ? -2.033 -3.357 11.662 1.00 87.00 206 LYS A N 1
ATOM 1541 C CA . LYS A 1 206 ? -2.078 -2.110 12.438 1.00 87.00 206 LYS A CA 1
ATOM 1542 C C . LYS A 1 206 ? -2.391 -2.367 13.901 1.00 87.00 206 LYS A C 1
ATOM 1544 O O . LYS A 1 206 ? -1.738 -1.770 14.749 1.00 87.00 206 LYS A O 1
ATOM 1549 N N . GLU A 1 207 ? -3.337 -3.256 14.191 1.00 85.19 207 GLU A N 1
ATOM 1550 C CA . GLU A 1 207 ? -3.654 -3.649 15.562 1.00 85.19 207 GLU A CA 1
ATOM 1551 C C . GLU A 1 207 ? -2.418 -4.251 16.239 1.00 85.19 207 GLU A C 1
ATOM 1553 O O . GLU A 1 207 ? -2.048 -3.801 17.318 1.00 85.19 207 GLU A O 1
ATOM 1558 N N . ILE A 1 208 ? -1.703 -5.167 15.577 1.00 84.75 208 ILE A N 1
ATOM 1559 C CA . ILE A 1 208 ? -0.440 -5.726 16.084 1.00 84.75 208 ILE A CA 1
ATOM 1560 C C . ILE A 1 208 ? 0.580 -4.619 16.373 1.00 84.75 208 ILE A C 1
ATOM 1562 O O . ILE A 1 208 ? 1.129 -4.574 17.472 1.00 84.75 208 ILE A O 1
ATOM 1566 N N . GLY A 1 209 ? 0.801 -3.711 15.420 1.00 83.81 209 GLY A N 1
ATOM 1567 C CA . GLY A 1 209 ? 1.770 -2.629 15.582 1.00 83.81 209 GLY A CA 1
ATOM 1568 C C . GLY A 1 209 ? 1.374 -1.575 16.622 1.00 83.81 209 GLY A C 1
ATOM 1569 O O . GLY A 1 209 ? 2.252 -0.880 17.129 1.00 83.81 209 GLY A O 1
ATOM 1570 N N . ASP A 1 210 ? 0.083 -1.418 16.921 1.00 80.69 210 ASP A N 1
ATOM 1571 C CA . ASP A 1 210 ? -0.396 -0.577 18.023 1.00 80.69 210 ASP A CA 1
ATOM 1572 C C . ASP A 1 210 ? -0.191 -1.294 19.372 1.00 80.69 210 ASP A C 1
ATOM 1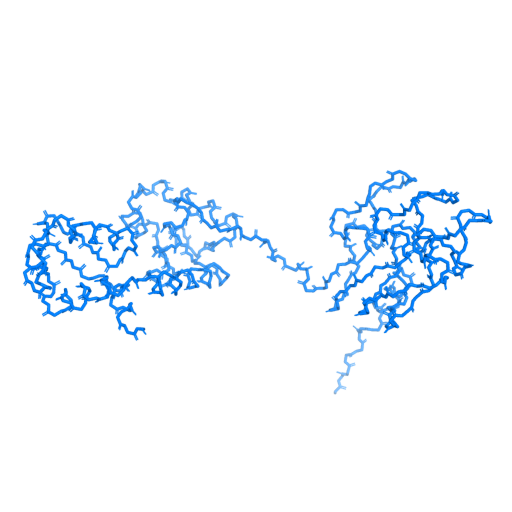574 O O . ASP A 1 210 ? 0.291 -0.676 20.315 1.00 80.69 210 ASP A O 1
ATOM 1578 N N . LEU A 1 211 ? -0.452 -2.606 19.455 1.00 79.06 211 LEU A N 1
ATOM 1579 C CA . LEU A 1 211 ? -0.213 -3.402 20.671 1.00 79.06 211 LEU A CA 1
ATOM 1580 C C . LEU A 1 211 ? 1.274 -3.428 21.068 1.00 79.06 211 LEU A C 1
ATOM 1582 O O . LEU A 1 211 ? 1.603 -3.375 22.250 1.00 79.06 211 LEU A O 1
ATOM 1586 N N . GLU A 1 212 ? 2.181 -3.480 20.090 1.00 84.69 212 GLU A N 1
ATOM 1587 C CA . GLU A 1 212 ? 3.632 -3.448 20.329 1.00 84.69 212 GLU A CA 1
ATOM 1588 C C . GLU A 1 212 ? 4.156 -2.063 20.738 1.00 84.69 212 GLU A C 1
ATOM 1590 O O . GLU A 1 212 ? 5.258 -1.961 21.278 1.00 84.69 212 GLU A O 1
ATOM 1595 N N . ARG A 1 213 ? 3.391 -0.991 20.488 1.00 86.00 213 ARG A N 1
ATOM 1596 C CA . ARG A 1 213 ? 3.795 0.387 20.805 1.00 86.00 213 ARG A CA 1
ATOM 1597 C C . ARG A 1 213 ? 3.514 0.805 22.247 1.00 86.00 213 ARG A C 1
ATOM 1599 O O . ARG A 1 213 ? 4.063 1.825 22.660 1.00 86.00 213 ARG A O 1
ATOM 1606 N N . ALA A 1 214 ? 2.731 0.027 22.996 1.00 88.44 214 ALA A N 1
ATOM 1607 C CA . ALA A 1 214 ? 2.412 0.331 24.386 1.00 88.44 214 ALA A CA 1
ATOM 1608 C C . ALA A 1 214 ? 3.691 0.441 25.234 1.00 88.44 214 ALA A C 1
ATOM 1610 O O . ALA A 1 214 ? 4.514 -0.483 25.278 1.00 88.44 214 ALA A O 1
ATOM 1611 N N . SER A 1 215 ? 3.859 1.573 25.918 1.00 91.06 215 SER A N 1
ATOM 1612 C CA . SER A 1 215 ? 5.017 1.795 26.783 1.00 91.06 215 SER A CA 1
ATOM 1613 C C . SER A 1 215 ? 4.987 0.850 28.000 1.00 91.06 215 SER A C 1
ATOM 1615 O O . SER A 1 215 ? 3.917 0.378 28.398 1.00 91.06 215 SER A O 1
ATOM 1617 N N . PRO A 1 216 ? 6.134 0.573 28.653 1.00 93.44 216 PRO A N 1
ATOM 1618 C CA . PRO A 1 216 ? 6.151 -0.219 29.887 1.00 93.44 216 PRO A CA 1
ATOM 1619 C C . PRO A 1 216 ? 5.227 0.344 30.980 1.00 93.44 216 PRO A C 1
ATOM 1621 O O . PRO A 1 216 ? 4.604 -0.414 31.716 1.00 93.44 216 PRO A O 1
ATOM 1624 N N . GLU A 1 217 ? 5.101 1.672 31.043 1.00 94.25 217 GLU A N 1
ATOM 1625 C CA . GLU A 1 217 ? 4.240 2.390 31.989 1.00 94.25 217 GLU A CA 1
ATOM 1626 C C . GLU A 1 217 ? 2.753 2.186 31.653 1.00 94.25 217 GLU A C 1
ATOM 1628 O O . GLU A 1 217 ? 1.929 1.994 32.545 1.00 94.25 217 GLU A O 1
ATOM 1633 N N . GLU A 1 218 ? 2.399 2.183 30.363 1.00 94.75 218 GLU A N 1
ATOM 1634 C CA . GLU A 1 218 ? 1.039 1.883 29.899 1.00 94.75 218 GLU A CA 1
ATOM 1635 C C . GLU A 1 218 ? 0.657 0.433 30.217 1.00 94.75 218 GLU A C 1
ATOM 1637 O O . GLU A 1 218 ? -0.444 0.191 30.716 1.00 94.75 218 GLU A O 1
ATOM 1642 N N . LYS A 1 219 ? 1.579 -0.522 30.023 1.00 94.88 219 LYS A N 1
ATOM 1643 C CA . LYS A 1 219 ? 1.370 -1.928 30.410 1.00 94.88 219 LYS A CA 1
ATOM 1644 C C . LYS A 1 219 ? 1.156 -2.082 31.921 1.00 94.88 219 LYS A C 1
ATOM 1646 O O . LYS A 1 219 ? 0.249 -2.801 32.335 1.00 94.88 219 LYS A O 1
ATOM 1651 N N . GLU A 1 220 ? 1.920 -1.371 32.749 1.00 95.94 220 GLU A N 1
ATOM 1652 C CA . GLU A 1 220 ? 1.737 -1.379 34.208 1.00 95.94 220 GLU A CA 1
ATOM 1653 C C . GLU A 1 220 ? 0.365 -0.815 34.626 1.00 95.94 220 GLU A C 1
ATOM 1655 O O . GLU A 1 220 ? -0.329 -1.396 35.467 1.00 95.94 220 GLU A O 1
ATOM 1660 N N . VAL A 1 221 ? -0.075 0.285 34.004 1.00 96.19 221 VAL A N 1
ATOM 1661 C CA . VAL A 1 221 ? -1.413 0.855 34.240 1.00 96.19 221 VAL A CA 1
ATOM 1662 C C . VAL A 1 221 ? -2.512 -0.129 33.826 1.00 96.19 221 VAL A C 1
ATOM 1664 O O . VAL A 1 221 ? -3.480 -0.308 34.572 1.00 96.19 221 VAL A O 1
ATOM 1667 N N . LEU A 1 222 ? -2.369 -0.781 32.669 1.00 95.94 222 LEU A N 1
ATOM 1668 C CA . LEU A 1 222 ? -3.322 -1.778 32.175 1.00 95.94 222 LEU A CA 1
ATOM 1669 C C . LEU A 1 222 ? -3.448 -2.973 33.133 1.00 95.94 222 LEU A C 1
ATOM 1671 O O . LEU A 1 222 ? -4.571 -3.364 33.457 1.00 95.94 222 LEU A O 1
ATOM 1675 N N . GLU A 1 223 ? -2.335 -3.501 33.653 1.00 96.06 223 GLU A N 1
ATOM 1676 C CA . GLU A 1 223 ? -2.330 -4.577 34.661 1.00 96.06 223 GLU A CA 1
ATOM 1677 C C . GLU A 1 223 ? -3.116 -4.193 35.923 1.00 96.06 223 GLU A C 1
ATOM 1679 O O . GLU A 1 223 ? -3.922 -4.966 36.458 1.00 96.06 223 GLU A O 1
ATOM 1684 N N . ILE A 1 224 ? -2.937 -2.954 36.381 1.00 96.50 224 ILE A N 1
ATOM 1685 C CA . ILE A 1 224 ? -3.637 -2.441 37.557 1.00 96.50 224 ILE A CA 1
ATOM 1686 C C . ILE A 1 224 ? -5.142 -2.337 37.305 1.00 96.50 224 ILE A C 1
ATOM 1688 O O . ILE A 1 224 ? -5.920 -2.763 38.165 1.00 96.50 224 ILE A O 1
ATOM 1692 N N . ILE A 1 225 ? -5.559 -1.814 36.149 1.00 96.12 225 ILE A N 1
ATOM 1693 C CA . ILE A 1 225 ? -6.981 -1.701 35.791 1.00 96.12 225 ILE A CA 1
ATOM 1694 C C . ILE A 1 225 ? -7.608 -3.097 35.670 1.00 96.12 225 ILE A C 1
ATOM 1696 O O . ILE A 1 225 ? -8.680 -3.329 36.239 1.00 96.12 225 ILE A O 1
ATOM 1700 N N . ARG A 1 226 ? -6.907 -4.050 35.033 1.00 95.56 226 ARG A N 1
ATOM 1701 C CA . ARG A 1 226 ? -7.349 -5.448 34.884 1.00 95.56 226 ARG A CA 1
ATOM 1702 C C . ARG A 1 226 ? -7.687 -6.092 36.231 1.00 95.56 226 ARG A C 1
ATOM 1704 O O . ARG A 1 226 ? -8.677 -6.808 36.343 1.00 95.56 226 ARG A O 1
ATOM 1711 N N . SER A 1 227 ? -6.925 -5.786 37.282 1.00 95.00 227 SER A N 1
ATOM 1712 C CA . SER A 1 227 ? -7.147 -6.345 38.626 1.00 95.00 227 SER A CA 1
ATOM 1713 C C . SER A 1 227 ? -8.395 -5.827 39.363 1.00 95.00 227 SER A C 1
ATOM 1715 O O . SER A 1 227 ? -8.727 -6.340 40.432 1.00 95.00 227 SER A O 1
ATOM 1717 N N . SER A 1 228 ? -9.056 -4.761 38.897 1.00 89.69 228 SER A N 1
ATOM 1718 C CA . SER A 1 228 ? -10.138 -4.105 39.661 1.00 89.69 228 SER A CA 1
ATOM 1719 C C . SER A 1 228 ? -11.352 -3.680 38.838 1.00 89.69 228 SER A C 1
ATOM 1721 O O . SER A 1 228 ? -12.225 -3.009 39.385 1.00 89.69 228 SER A O 1
ATOM 1723 N N . ALA A 1 229 ? -11.438 -4.134 37.582 1.00 88.38 229 ALA A N 1
ATOM 1724 C CA . ALA A 1 229 ? -12.502 -3.886 36.602 1.00 88.38 229 ALA A CA 1
ATOM 1725 C C . ALA A 1 229 ? -12.711 -2.407 36.220 1.00 88.38 229 ALA A C 1
ATOM 1727 O O . ALA A 1 229 ? -12.700 -2.082 35.039 1.00 88.38 229 ALA A O 1
ATOM 1728 N N . GLU A 1 230 ? -12.850 -1.495 37.184 1.00 95.38 230 GLU A N 1
ATOM 1729 C CA . GLU A 1 230 ? -12.965 -0.055 36.955 1.00 95.38 230 GLU A CA 1
ATOM 1730 C C . GLU A 1 230 ? -12.144 0.726 37.987 1.00 95.38 230 GLU A C 1
ATOM 1732 O O . GLU A 1 230 ? -12.225 0.456 39.188 1.00 95.38 230 GLU A O 1
ATOM 1737 N N . MET A 1 231 ? -11.398 1.744 37.554 1.00 96.69 231 MET A N 1
ATOM 1738 C CA . MET A 1 231 ? -10.599 2.572 38.467 1.00 96.69 231 MET A CA 1
ATOM 1739 C C . MET A 1 231 ? -10.595 4.046 38.078 1.00 96.69 231 MET A C 1
ATOM 1741 O O . MET A 1 231 ? -10.624 4.405 36.904 1.00 96.69 231 MET A O 1
ATOM 1745 N N . THR A 1 232 ? -10.511 4.932 39.065 1.00 97.88 232 THR A N 1
ATOM 1746 C CA . THR A 1 232 ? -10.243 6.355 38.824 1.00 97.88 232 THR A CA 1
ATOM 1747 C C . THR A 1 232 ? -8.736 6.606 38.651 1.00 97.88 232 THR A C 1
ATOM 1749 O O . THR A 1 232 ? -7.921 5.919 39.276 1.00 97.88 232 THR A O 1
ATOM 1752 N N . PRO A 1 233 ? -8.320 7.651 37.908 1.00 97.44 233 PRO A N 1
ATOM 1753 C CA . PRO A 1 233 ? -6.905 8.022 37.776 1.00 97.44 233 PRO A CA 1
ATOM 1754 C C . PRO A 1 233 ? -6.176 8.200 39.117 1.00 97.44 233 PRO A C 1
ATOM 1756 O O . PRO A 1 233 ? -4.990 7.903 39.242 1.00 97.44 233 PRO A O 1
ATOM 1759 N N . LYS A 1 234 ? -6.892 8.664 40.150 1.00 97.62 234 LYS A N 1
ATOM 1760 C CA . LYS A 1 234 ? -6.349 8.859 41.501 1.00 97.62 234 LYS A CA 1
ATOM 1761 C C . LYS A 1 234 ? -6.043 7.534 42.204 1.00 97.62 234 LYS A C 1
ATOM 1763 O O . LYS A 1 234 ? -5.068 7.452 42.950 1.00 97.62 234 LYS A O 1
ATOM 1768 N N . GLU A 1 235 ? -6.868 6.512 41.996 1.00 97.69 235 GLU A N 1
ATOM 1769 C CA . GLU A 1 235 ? -6.642 5.173 42.549 1.00 97.69 235 GLU A CA 1
ATOM 1770 C C . GLU A 1 235 ? -5.491 4.469 41.831 1.00 97.69 235 GLU A C 1
ATOM 1772 O O . GLU A 1 235 ? -4.652 3.864 42.498 1.00 97.69 235 GLU A O 1
ATOM 1777 N N . ILE A 1 236 ? -5.402 4.625 40.505 1.00 97.19 236 ILE A N 1
ATOM 1778 C CA . ILE A 1 236 ? -4.277 4.130 39.697 1.00 97.19 236 ILE A CA 1
ATOM 1779 C C . ILE A 1 236 ? -2.965 4.758 40.190 1.00 97.19 236 ILE A C 1
ATOM 1781 O O . ILE A 1 236 ? -2.033 4.039 40.545 1.00 97.19 236 ILE A O 1
ATOM 1785 N N . ALA A 1 237 ? -2.920 6.090 40.332 1.00 97.25 237 ALA A N 1
ATOM 1786 C CA . ALA A 1 237 ? -1.748 6.811 40.841 1.00 97.25 237 ALA A CA 1
ATOM 1787 C C . ALA A 1 237 ? -1.292 6.300 42.218 1.00 97.25 237 ALA A C 1
ATOM 1789 O O . ALA A 1 237 ? -0.101 6.091 42.453 1.00 97.25 237 ALA A O 1
ATOM 1790 N N . ARG A 1 238 ? -2.249 6.037 43.120 1.00 97.19 238 ARG A N 1
ATOM 1791 C CA . ARG A 1 238 ? -1.964 5.498 44.456 1.00 97.19 238 ARG A CA 1
ATOM 1792 C C . ARG A 1 238 ? -1.347 4.099 44.399 1.00 97.19 238 ARG A C 1
ATOM 1794 O O . ARG A 1 238 ? -0.472 3.824 45.212 1.00 97.19 238 ARG A O 1
ATOM 1801 N N . ARG A 1 239 ? -1.793 3.234 43.481 1.00 96.75 239 ARG A N 1
ATOM 1802 C CA . ARG A 1 239 ? -1.267 1.864 43.346 1.00 96.75 239 ARG A CA 1
ATOM 1803 C C . ARG A 1 239 ? 0.127 1.815 42.724 1.00 96.75 239 ARG A C 1
ATOM 1805 O O . ARG A 1 239 ? 0.939 1.036 43.199 1.00 96.75 239 ARG A O 1
ATOM 1812 N N . ILE A 1 240 ? 0.411 2.677 41.747 1.00 95.56 240 ILE A N 1
ATOM 1813 C CA . ILE A 1 240 ? 1.751 2.791 41.131 1.00 95.56 240 ILE A CA 1
ATOM 1814 C C . ILE A 1 240 ? 2.730 3.531 42.067 1.00 95.56 240 ILE A C 1
ATOM 1816 O O . ILE A 1 240 ? 3.944 3.454 41.923 1.00 95.56 240 ILE A O 1
ATOM 1820 N N . GLY A 1 241 ? 2.222 4.266 43.063 1.00 96.31 241 GLY A N 1
ATOM 1821 C CA . GLY A 1 241 ? 3.053 5.070 43.965 1.00 96.31 241 GLY A CA 1
ATOM 1822 C C . GLY A 1 241 ? 3.485 6.414 43.367 1.00 96.31 241 GLY A C 1
ATOM 1823 O O . GLY A 1 241 ? 4.383 7.071 43.896 1.00 96.31 241 GLY A O 1
ATOM 1824 N N . ILE A 1 242 ? 2.826 6.868 42.296 1.00 95.69 242 ILE A N 1
ATOM 1825 C CA . ILE A 1 242 ? 3.077 8.166 41.663 1.00 95.69 242 ILE A CA 1
ATOM 1826 C C . ILE A 1 242 ? 2.206 9.234 42.331 1.00 95.69 242 ILE A C 1
ATOM 1828 O O . ILE A 1 242 ? 0.983 9.124 42.398 1.00 95.69 242 ILE A O 1
ATOM 1832 N N . ARG A 1 243 ? 2.834 10.311 42.820 1.00 94.38 243 ARG A N 1
ATOM 1833 C CA . ARG A 1 243 ? 2.117 11.427 43.469 1.00 94.38 243 ARG A CA 1
ATOM 1834 C C . ARG A 1 243 ? 1.387 12.332 42.474 1.00 94.38 243 ARG A C 1
ATOM 1836 O O . ARG A 1 243 ? 0.378 12.936 42.834 1.00 94.38 243 ARG A O 1
ATOM 1843 N N . ASP A 1 244 ? 1.896 12.447 41.249 1.00 96.75 244 ASP A N 1
ATOM 1844 C CA . ASP A 1 244 ? 1.325 13.325 40.228 1.00 96.75 244 ASP A CA 1
ATOM 1845 C C . ASP A 1 244 ? 0.178 12.645 39.462 1.00 96.75 244 ASP A C 1
ATOM 1847 O O . ASP A 1 244 ? 0.377 11.900 38.503 1.00 96.75 244 ASP A O 1
ATOM 1851 N N . VAL A 1 245 ? -1.056 12.954 39.862 1.00 97.06 245 VAL A N 1
ATOM 1852 C CA . VAL A 1 245 ? -2.275 12.464 39.197 1.00 97.06 245 VAL A CA 1
ATOM 1853 C C . VAL A 1 245 ? -2.386 12.987 37.756 1.00 97.06 245 VAL A C 1
ATOM 1855 O O . VAL A 1 245 ? -2.997 12.334 36.908 1.00 97.06 245 VAL A O 1
ATOM 1858 N N . ASN A 1 246 ? -1.786 14.138 37.431 1.00 96.19 246 ASN A N 1
ATOM 1859 C CA . ASN A 1 246 ? -1.835 14.678 36.071 1.00 96.19 246 ASN A CA 1
ATOM 1860 C C . ASN A 1 246 ? -1.012 13.841 35.095 1.00 96.19 246 ASN A C 1
ATOM 1862 O O . ASN A 1 246 ? -1.395 13.725 33.931 1.00 96.19 246 ASN A O 1
ATOM 1866 N N . TYR A 1 247 ? 0.086 13.246 35.559 1.00 95.81 247 TYR A N 1
ATOM 1867 C CA . TYR A 1 247 ? 0.882 12.324 34.758 1.00 95.81 247 TYR A CA 1
ATOM 1868 C C . TYR A 1 247 ? 0.080 11.064 34.403 1.00 95.81 247 TYR A C 1
ATOM 1870 O O . TYR A 1 247 ? -0.049 10.741 33.224 1.00 95.81 247 TYR A O 1
ATOM 1878 N N . ILE A 1 248 ? -0.599 10.451 35.380 1.00 96.88 248 ILE A N 1
ATOM 1879 C CA . ILE A 1 248 ? -1.496 9.309 35.126 1.00 96.88 248 ILE A CA 1
ATOM 1880 C C . ILE A 1 248 ? -2.644 9.688 34.188 1.00 96.88 248 ILE A C 1
ATOM 1882 O O . ILE A 1 248 ? -2.952 8.944 33.262 1.00 96.88 248 ILE A O 1
ATOM 1886 N N . ASN A 1 249 ? -3.238 10.872 34.353 1.00 96.00 249 ASN A N 1
ATOM 1887 C CA . ASN A 1 249 ? -4.256 11.364 33.422 1.00 96.00 249 ASN A CA 1
ATOM 1888 C C . ASN A 1 249 ? -3.727 11.499 31.987 1.00 96.00 249 ASN A C 1
ATOM 1890 O O . ASN A 1 249 ? -4.477 11.258 31.044 1.00 96.00 249 ASN A O 1
ATOM 1894 N N . LYS A 1 250 ? -2.465 11.906 31.797 1.00 96.38 250 LYS A N 1
ATOM 1895 C CA . LYS A 1 250 ? -1.850 11.972 30.463 1.00 96.38 250 LYS A CA 1
ATOM 1896 C C . LYS A 1 250 ? -1.679 10.576 29.867 1.00 96.38 250 LYS A C 1
ATOM 1898 O O . LYS A 1 250 ? -2.052 10.405 28.711 1.00 96.38 250 LYS A O 1
ATOM 1903 N N . ILE A 1 251 ? -1.206 9.609 30.655 1.00 95.75 251 ILE A N 1
ATOM 1904 C CA . ILE A 1 251 ? -1.075 8.206 30.232 1.00 95.75 251 ILE A CA 1
ATOM 1905 C C . ILE A 1 251 ? -2.445 7.634 29.851 1.00 95.75 251 ILE A C 1
ATOM 1907 O O . ILE A 1 251 ? -2.636 7.198 28.723 1.00 95.75 251 ILE A O 1
ATOM 1911 N N . CYS A 1 252 ? -3.447 7.757 30.724 1.00 95.75 252 CYS A N 1
ATOM 1912 C CA . CYS A 1 252 ? -4.797 7.252 30.458 1.00 95.75 252 CYS A CA 1
ATOM 1913 C C . CYS A 1 252 ? -5.434 7.913 29.223 1.00 95.75 252 CYS A C 1
ATOM 1915 O O . CYS A 1 252 ? -6.142 7.261 28.462 1.00 95.75 252 CYS A O 1
ATOM 1917 N N . LYS A 1 253 ? -5.165 9.206 28.985 1.00 94.12 253 LYS A N 1
ATOM 1918 C CA . LYS A 1 253 ? -5.590 9.897 27.756 1.00 94.12 253 LYS A CA 1
ATOM 1919 C C . LYS A 1 253 ? -4.844 9.413 26.514 1.00 94.12 253 LYS A C 1
ATOM 1921 O O . LYS A 1 253 ? -5.435 9.443 25.442 1.00 94.12 253 LYS A O 1
ATOM 1926 N N . SER A 1 254 ? -3.569 9.046 26.634 1.00 93.06 254 SER A N 1
ATOM 1927 C CA . SER A 1 254 ? -2.791 8.437 25.547 1.00 93.06 254 SER A CA 1
ATOM 1928 C C . SER A 1 254 ? -3.389 7.080 25.186 1.00 93.06 254 SER A C 1
ATOM 1930 O O . SER A 1 254 ? -3.881 6.906 24.075 1.00 93.06 254 SER A O 1
ATOM 1932 N N . MET A 1 255 ? -3.522 6.203 26.180 1.00 94.12 255 MET A N 1
ATOM 1933 C CA . MET A 1 255 ? -4.139 4.883 26.050 1.00 94.12 255 MET A CA 1
ATOM 1934 C C . MET A 1 255 ? -5.573 4.944 25.506 1.00 94.12 255 MET A C 1
ATOM 1936 O O . MET A 1 255 ? -5.951 4.127 24.672 1.00 94.12 255 MET A O 1
ATOM 1940 N N . GLY A 1 256 ? -6.366 5.938 25.919 1.00 91.44 256 GLY A N 1
ATOM 1941 C CA . GLY A 1 256 ? -7.717 6.147 25.393 1.00 91.44 256 GLY A CA 1
ATOM 1942 C C . GLY A 1 256 ? -7.758 6.603 23.930 1.00 91.44 256 GLY A C 1
ATOM 1943 O O . GLY A 1 256 ? -8.735 6.338 23.239 1.00 91.44 256 GLY A O 1
ATOM 1944 N N . LYS A 1 257 ? -6.707 7.257 23.412 1.00 87.31 257 LYS A N 1
ATOM 1945 C CA . LYS A 1 257 ? -6.594 7.544 21.966 1.00 87.31 257 LYS A CA 1
ATOM 1946 C C . LYS A 1 257 ? -6.263 6.294 21.159 1.00 87.31 257 LYS A C 1
ATOM 1948 O O . LYS A 1 257 ? -6.600 6.234 19.981 1.00 87.31 257 LYS A O 1
ATOM 1953 N N . GLU A 1 258 ? -5.589 5.336 21.783 1.00 87.56 258 GLU A N 1
ATOM 1954 C CA . GLU A 1 258 ? -5.202 4.064 21.173 1.00 87.56 258 GLU A CA 1
ATOM 1955 C C . GLU A 1 258 ? -6.242 2.958 21.390 1.00 87.56 258 GLU A C 1
ATOM 1957 O O . GLU A 1 258 ? -6.032 1.828 20.941 1.00 87.56 258 GLU A O 1
ATOM 1962 N N . ASP A 1 259 ? -7.376 3.296 22.016 1.00 89.31 259 ASP A N 1
ATOM 1963 C CA . ASP A 1 259 ? -8.484 2.388 22.326 1.00 89.31 259 ASP A CA 1
ATOM 1964 C C . ASP A 1 259 ? -8.073 1.237 23.267 1.00 89.31 259 ASP A C 1
ATOM 1966 O O . ASP A 1 259 ? -8.623 0.143 23.203 1.00 89.31 259 ASP A O 1
ATOM 1970 N N . LEU A 1 260 ? -7.073 1.454 24.132 1.00 92.38 260 LEU A N 1
ATOM 1971 C CA . LEU A 1 260 ? -6.638 0.472 25.141 1.00 92.38 260 LEU A CA 1
ATOM 1972 C C . LEU A 1 260 ? -7.486 0.542 26.421 1.00 92.38 260 LEU A C 1
ATOM 1974 O O . LEU A 1 260 ? -7.603 -0.437 27.158 1.00 92.38 260 LEU A O 1
ATOM 1978 N N . VAL A 1 261 ? -8.069 1.711 26.694 1.00 95.69 261 VAL A N 1
ATOM 1979 C CA . VAL A 1 261 ? -8.979 1.943 27.820 1.00 95.69 261 VAL A CA 1
ATOM 1980 C C . VAL A 1 261 ? -10.122 2.861 27.417 1.00 95.69 261 VAL A C 1
ATOM 1982 O O . VAL A 1 261 ? -9.934 3.788 26.630 1.00 95.69 261 VAL A O 1
ATOM 1985 N N . ASP A 1 262 ? -11.277 2.650 28.035 1.00 94.00 262 ASP A N 1
ATOM 1986 C CA . ASP A 1 262 ? -12.446 3.510 27.915 1.00 94.00 262 ASP A CA 1
ATOM 1987 C C . ASP A 1 262 ? -12.638 4.354 29.174 1.00 94.00 262 ASP A C 1
ATOM 1989 O O . ASP A 1 262 ? -12.387 3.908 30.296 1.00 94.00 262 ASP A O 1
ATOM 1993 N N . VAL A 1 263 ? -13.117 5.587 28.992 1.00 94.38 263 VAL A N 1
ATOM 1994 C CA . VAL A 1 263 ? -13.452 6.499 30.094 1.00 94.38 263 VAL A CA 1
ATOM 1995 C C . VAL A 1 263 ? -14.967 6.612 30.201 1.00 94.38 263 VAL A C 1
ATOM 1997 O O . VAL A 1 263 ? -15.627 7.193 29.337 1.00 94.38 263 VAL A O 1
ATOM 2000 N N . LEU A 1 264 ? -15.520 6.077 31.285 1.00 92.00 264 LEU A N 1
ATOM 2001 C CA . LEU A 1 264 ? -16.946 6.137 31.583 1.00 92.00 264 LEU A CA 1
ATOM 2002 C C . LEU A 1 264 ? -17.375 7.563 31.956 1.00 92.00 264 LEU A C 1
ATOM 2004 O O . LEU A 1 264 ? -16.575 8.378 32.417 1.00 92.00 264 LEU A O 1
ATOM 2008 N N . LEU A 1 265 ? -18.679 7.843 31.868 1.00 89.75 265 LEU A N 1
ATOM 2009 C CA . LEU A 1 265 ? -19.264 9.125 32.301 1.00 89.75 265 LEU A CA 1
ATOM 2010 C C . LEU A 1 265 ? -19.000 9.441 33.784 1.00 89.75 265 LEU A C 1
ATOM 2012 O O . LEU A 1 265 ? -18.979 10.604 34.176 1.00 89.75 265 LEU A O 1
ATOM 2016 N N . SER A 1 266 ? -18.768 8.414 34.603 1.00 93.62 266 SER A N 1
ATOM 2017 C CA . SER A 1 266 ? -18.377 8.542 36.011 1.00 93.62 266 SER A CA 1
ATOM 2018 C C . SER A 1 266 ? -16.933 9.028 36.210 1.00 93.62 266 SER A C 1
ATOM 2020 O O . SER A 1 266 ? -16.530 9.286 37.343 1.00 93.62 266 SER A O 1
ATOM 2022 N N . GLY A 1 267 ? -16.137 9.122 35.140 1.00 93.62 267 GLY A N 1
ATOM 2023 C CA . GLY A 1 267 ? -14.701 9.405 35.189 1.00 93.62 267 GLY A CA 1
ATOM 2024 C C . GLY A 1 267 ? -13.842 8.193 35.562 1.00 93.62 267 GLY A C 1
ATOM 2025 O O . GLY A 1 267 ? -12.630 8.336 35.742 1.00 93.62 267 GLY A O 1
ATOM 2026 N N . LYS A 1 268 ? -14.453 7.010 35.693 1.00 96.44 268 LYS A N 1
ATOM 2027 C CA . LYS A 1 268 ? -13.738 5.744 35.853 1.00 96.44 268 LYS A CA 1
ATOM 2028 C C . LYS A 1 268 ? -13.220 5.239 34.513 1.00 96.44 268 LYS A C 1
ATOM 2030 O O . LYS A 1 268 ? -13.810 5.507 33.469 1.00 96.44 268 LYS A O 1
ATOM 2035 N N . ILE A 1 269 ? -12.131 4.491 34.579 1.00 96.94 269 ILE A N 1
ATOM 2036 C CA . ILE A 1 269 ? -11.431 3.913 33.444 1.00 96.94 269 ILE A CA 1
ATOM 2037 C C . ILE A 1 269 ? -11.611 2.400 33.484 1.00 96.94 269 ILE A C 1
ATOM 2039 O O . ILE A 1 269 ? -11.444 1.793 34.547 1.00 96.94 269 ILE A O 1
ATOM 2043 N N . VAL A 1 270 ? -11.941 1.821 32.333 1.00 96.75 270 VAL A N 1
ATOM 2044 C CA . VAL A 1 270 ? -12.140 0.380 32.129 1.00 96.75 270 VAL A CA 1
ATOM 2045 C C . VAL A 1 270 ? -11.217 -0.079 31.009 1.00 96.75 270 VAL A C 1
ATOM 2047 O O . VAL A 1 270 ? -10.995 0.658 30.049 1.00 96.75 270 VAL A O 1
ATOM 2050 N N . ILE A 1 271 ? -10.648 -1.276 31.139 1.00 95.56 271 ILE A N 1
ATOM 2051 C CA . ILE A 1 271 ? -9.834 -1.872 30.079 1.00 95.56 271 ILE A CA 1
ATOM 2052 C C . ILE A 1 271 ? -10.737 -2.315 28.922 1.00 95.56 271 ILE A C 1
ATOM 2054 O O . ILE A 1 271 ? -11.803 -2.888 29.144 1.00 95.56 271 ILE A O 1
ATOM 2058 N N . THR A 1 272 ? -10.344 -2.013 27.687 1.00 92.69 272 THR A N 1
ATOM 2059 C CA . THR A 1 272 ? -11.060 -2.508 26.502 1.00 92.69 272 THR A CA 1
ATOM 2060 C C . THR A 1 272 ? -10.569 -3.919 26.152 1.00 92.69 272 THR A C 1
ATOM 2062 O O . THR A 1 272 ? -9.467 -4.303 26.555 1.00 92.69 272 THR A O 1
ATOM 2065 N N . PRO A 1 273 ? -11.297 -4.687 25.317 1.00 89.88 273 PRO A N 1
ATOM 2066 C CA . PRO A 1 273 ? -10.791 -5.962 24.803 1.00 89.88 273 PRO A CA 1
ATOM 2067 C C . PRO A 1 273 ? -9.437 -5.835 24.081 1.00 89.88 273 PRO A C 1
ATOM 2069 O O . PRO A 1 273 ? -8.623 -6.756 24.106 1.00 89.88 273 PRO A O 1
ATOM 2072 N N . LYS A 1 274 ? -9.168 -4.684 23.445 1.00 87.44 274 LYS A N 1
ATOM 2073 C CA . LYS A 1 274 ? -7.870 -4.392 22.819 1.00 87.44 274 LYS A CA 1
ATOM 2074 C C . LYS A 1 274 ? -6.771 -4.220 23.872 1.00 87.44 274 LYS A C 1
ATOM 2076 O O . LYS A 1 274 ? -5.679 -4.753 23.696 1.00 87.44 274 LYS A O 1
ATOM 2081 N N . GLY A 1 275 ? -7.066 -3.521 24.969 1.00 91.38 275 GLY A N 1
ATOM 2082 C CA . GLY A 1 275 ? -6.159 -3.389 26.110 1.00 91.38 275 GLY A CA 1
ATOM 2083 C C . GLY A 1 275 ? -5.822 -4.729 26.766 1.00 91.38 275 GLY A C 1
ATOM 2084 O O . GLY A 1 275 ? -4.664 -4.962 27.102 1.00 91.38 275 GLY A O 1
ATOM 2085 N N . GLU A 1 276 ? -6.793 -5.639 26.891 1.00 92.56 276 GLU A N 1
ATOM 2086 C CA . GLU A 1 276 ? -6.551 -6.988 27.429 1.00 92.56 276 GLU A CA 1
ATOM 2087 C C . GLU A 1 276 ? -5.567 -7.779 26.560 1.00 92.56 276 GLU A C 1
ATOM 2089 O O . GLU A 1 276 ? -4.567 -8.285 27.070 1.00 92.56 276 GLU A O 1
ATOM 2094 N N . LYS A 1 277 ? -5.773 -7.789 25.236 1.00 90.19 277 LYS A N 1
ATOM 2095 C CA . LYS A 1 277 ? -4.845 -8.422 24.280 1.00 90.19 277 LYS A CA 1
ATOM 2096 C C . LYS A 1 277 ? -3.437 -7.819 24.320 1.00 90.19 277 LYS A C 1
ATOM 2098 O O . LYS A 1 277 ? -2.470 -8.509 24.006 1.00 90.19 277 LYS A O 1
ATOM 2103 N N . ALA A 1 278 ? -3.303 -6.539 24.675 1.00 90.56 278 ALA A N 1
ATOM 2104 C CA . ALA A 1 278 ? -2.003 -5.870 24.780 1.00 90.56 278 ALA A CA 1
ATOM 2105 C C . ALA A 1 278 ? -1.154 -6.401 25.942 1.00 90.56 278 ALA A C 1
ATOM 2107 O O . ALA A 1 278 ? 0.072 -6.359 25.867 1.00 90.56 278 ALA A O 1
ATOM 2108 N N . LEU A 1 279 ? -1.798 -6.906 26.999 1.00 91.31 279 LEU A N 1
ATOM 2109 C CA . LEU A 1 279 ? -1.130 -7.504 28.157 1.00 91.31 279 LEU A CA 1
ATOM 2110 C C . LEU A 1 279 ? -0.673 -8.946 27.909 1.00 91.31 279 LEU A C 1
ATOM 2112 O O . LEU A 1 279 ? 0.225 -9.428 28.593 1.00 91.31 279 LEU A O 1
ATOM 2116 N N . GLU A 1 280 ? -1.281 -9.642 26.949 1.00 89.56 280 GLU A N 1
ATOM 2117 C CA . GLU A 1 280 ? -0.942 -11.030 26.609 1.00 89.56 280 GLU A CA 1
ATOM 2118 C C . GLU A 1 280 ? 0.322 -11.152 25.735 1.00 89.56 280 GLU A C 1
ATOM 2120 O O . GLU A 1 280 ? 0.808 -12.264 25.520 1.00 89.56 280 GLU A O 1
ATOM 2125 N N . LYS A 1 281 ? 0.856 -10.026 25.239 1.00 80.56 281 LYS A N 1
ATOM 2126 C CA . LYS A 1 281 ? 2.046 -9.938 24.377 1.00 80.56 281 LYS A CA 1
ATOM 2127 C C . LYS A 1 281 ? 3.256 -9.335 25.089 1.00 80.56 281 LYS A C 1
ATOM 2129 O O . LYS A 1 281 ? 4.343 -9.933 24.951 1.00 80.56 281 LYS A O 1
#